Protein AF-A0A2D4P5Q7-F1 (afdb_monomer)

Sequence (200 aa):
RIGRKGATGATTTIYAVEADGDPNAGYDKSKESGDMQYLIKWKGWSHIHNTWETEETLKQQNVRGMKKLDNYKKKDQETKRWLRNASPEDVEYYNCQQELTDDLHKQYQIVERIIAHSNQKSAAGYPDYYCKWQGLPYSECSWEDGALIAKKFQSRIDEYFNRNQSKTTPFKDCKVLKQRPRFVALKKQPNYIGGHENLE

Radius of gyration: 24.5 Å; Cα contacts (8 Å, |Δi|>4): 201; chains: 1; bounding box: 70×45×58 Å

Foldseek 3Di:
DFFAPPQKDQCCQPLNCVPPNRPRPPDDVVPDGTADWDFDDDDPDFLSRTIIDHPVRCVVVVDPDCVVVVVVVVVVVVVVVCLVPDDPVVVVVVVVVVVVVVVLSVQSNDFPAFDDWDPDADPVGFTWTFTDTGNDDSVSTDTGHRVSCCVPPVVRVVVVVVVVPDPPPDDPPDVCVVPPDDDDDDPDDDPVPDPPNPPD

Structure (mmCIF, N/CA/C/O backbone):
data_AF-A0A2D4P5Q7-F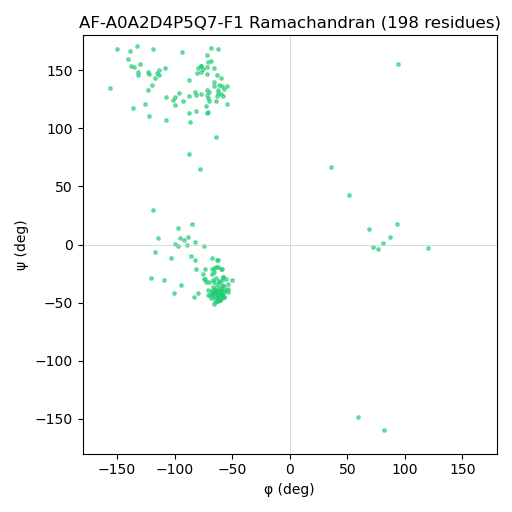1
#
_entry.id   AF-A0A2D4P5Q7-F1
#
loop_
_atom_site.group_PDB
_atom_site.id
_atom_site.type_symbol
_atom_site.label_atom_id
_atom_site.label_alt_id
_atom_site.label_comp_id
_atom_site.label_asym_id
_atom_site.label_entity_id
_atom_site.label_seq_id
_atom_site.pdbx_PDB_ins_code
_atom_site.Cartn_x
_atom_site.Cartn_y
_atom_site.Cartn_z
_atom_site.occupancy
_atom_site.B_iso_or_equiv
_atom_site.auth_seq_id
_atom_site.auth_comp_id
_atom_site.auth_asym_id
_atom_site.auth_atom_id
_atom_site.pdbx_PDB_model_num
ATOM 1 N N . ARG A 1 1 ? -11.446 3.065 12.106 1.00 94.19 1 ARG A N 1
ATOM 2 C CA . ARG A 1 1 ? -12.544 3.982 11.706 1.00 94.19 1 ARG A CA 1
ATOM 3 C C . ARG A 1 1 ? -13.876 3.454 12.227 1.00 94.19 1 ARG A C 1
ATOM 5 O O . ARG A 1 1 ? -13.935 2.290 12.593 1.00 94.19 1 ARG A O 1
ATOM 12 N N . ILE A 1 2 ? -14.928 4.272 12.239 1.00 96.50 2 ILE A N 1
ATOM 13 C CA . ILE A 1 2 ? -16.308 3.763 12.282 1.00 96.50 2 ILE A CA 1
ATOM 14 C C . ILE A 1 2 ? -16.819 3.826 10.843 1.00 96.50 2 ILE A C 1
ATOM 16 O O . ILE A 1 2 ? -16.781 4.909 10.264 1.00 96.50 2 ILE A O 1
ATOM 20 N N . GLY A 1 3 ? -17.206 2.690 10.267 1.00 96.00 3 GLY A N 1
ATOM 21 C CA . GLY A 1 3 ? -17.633 2.586 8.867 1.00 96.00 3 GLY A CA 1
ATOM 22 C C . GLY A 1 3 ? -18.931 1.800 8.708 1.00 96.00 3 GLY A C 1
ATOM 23 O O . GLY A 1 3 ? -19.408 1.189 9.668 1.00 96.00 3 GLY A O 1
ATOM 24 N N . ARG A 1 4 ? -19.497 1.811 7.498 1.00 97.19 4 ARG A N 1
ATOM 25 C CA . ARG A 1 4 ? -20.728 1.089 7.154 1.00 97.19 4 ARG A CA 1
ATOM 26 C C . ARG A 1 4 ? -20.598 -0.393 7.506 1.00 97.19 4 ARG A C 1
ATOM 28 O O . ARG A 1 4 ? -19.572 -1.020 7.231 1.00 97.19 4 ARG A O 1
ATOM 35 N N . LYS A 1 5 ? -21.649 -0.963 8.098 1.00 95.44 5 LYS A N 1
ATOM 36 C CA . LYS A 1 5 ? -21.697 -2.396 8.420 1.00 95.44 5 LYS A CA 1
ATOM 37 C C . LYS A 1 5 ? -21.481 -3.234 7.162 1.00 95.44 5 LYS A C 1
ATOM 39 O O . LYS A 1 5 ? -22.064 -2.950 6.121 1.00 95.44 5 LYS A O 1
ATOM 44 N N . GLY A 1 6 ? -20.619 -4.243 7.258 1.00 94.00 6 GLY A N 1
ATOM 45 C CA . GLY A 1 6 ? -20.259 -5.104 6.127 1.00 94.00 6 GLY A CA 1
ATOM 46 C C . GLY A 1 6 ? -19.275 -4.501 5.115 1.00 94.00 6 GLY A C 1
ATOM 47 O O . GLY A 1 6 ? -18.837 -5.221 4.224 1.00 94.00 6 GLY A O 1
ATOM 48 N N . ALA A 1 7 ? -18.862 -3.232 5.250 1.00 97.19 7 ALA A N 1
ATOM 49 C CA . ALA A 1 7 ? -17.791 -2.651 4.430 1.00 97.19 7 ALA A CA 1
ATOM 50 C C . ALA A 1 7 ? -16.404 -3.112 4.925 1.00 97.19 7 ALA A C 1
ATOM 52 O O . ALA A 1 7 ? -15.611 -2.315 5.437 1.00 97.19 7 ALA A O 1
ATOM 53 N N . THR A 1 8 ? -16.151 -4.418 4.811 1.00 98.00 8 THR A N 1
ATOM 54 C CA . THR A 1 8 ? -14.949 -5.127 5.275 1.00 98.00 8 THR A CA 1
ATOM 55 C C . THR A 1 8 ? -14.475 -6.171 4.263 1.00 98.00 8 THR A C 1
ATOM 57 O O . THR A 1 8 ? -15.228 -6.561 3.373 1.00 98.00 8 THR A O 1
ATOM 60 N N . GLY A 1 9 ? -13.254 -6.683 4.422 1.00 97.75 9 GLY A N 1
ATOM 61 C CA . GLY A 1 9 ? -12.732 -7.775 3.600 1.00 97.75 9 GLY A CA 1
ATOM 62 C C . GLY A 1 9 ? -12.188 -7.323 2.246 1.00 97.75 9 GLY A C 1
ATOM 63 O O . GLY A 1 9 ? -11.831 -6.161 2.046 1.00 97.75 9 GLY A O 1
ATOM 64 N N . ALA A 1 10 ? -12.102 -8.261 1.302 1.00 97.50 10 ALA A N 1
ATOM 65 C CA . ALA A 1 10 ? -11.385 -8.087 0.034 1.00 97.50 10 ALA A CA 1
ATOM 66 C C . ALA A 1 10 ? -11.887 -6.914 -0.834 1.00 97.50 10 ALA A C 1
ATOM 68 O O . ALA A 1 10 ? -11.087 -6.268 -1.513 1.00 97.50 10 ALA A O 1
ATOM 69 N N . THR A 1 11 ? -13.179 -6.580 -0.759 1.00 97.88 11 THR A N 1
ATOM 70 C CA . THR A 1 11 ? -13.785 -5.450 -1.490 1.00 97.88 11 THR A CA 1
ATOM 71 C C . THR A 1 11 ? -13.293 -4.085 -1.005 1.00 97.88 11 THR A C 1
ATOM 73 O O . THR A 1 11 ? -13.536 -3.073 -1.649 1.00 97.88 11 THR A O 1
ATOM 76 N N . THR A 1 12 ? -12.587 -4.043 0.127 1.00 98.38 12 THR A N 1
ATOM 77 C CA . THR A 1 12 ? -12.046 -2.811 0.718 1.00 98.38 12 THR A CA 1
ATOM 78 C C . THR A 1 12 ? -10.568 -2.577 0.417 1.00 98.38 12 THR A C 1
ATOM 80 O O . THR A 1 12 ? -10.001 -1.590 0.889 1.00 98.38 12 THR A O 1
ATOM 83 N N . THR A 1 13 ? -9.932 -3.472 -0.342 1.00 98.31 13 THR A N 1
ATOM 84 C CA . THR A 1 13 ? -8.569 -3.244 -0.840 1.00 98.31 13 THR A CA 1
ATOM 85 C C . THR A 1 13 ? -8.557 -2.078 -1.823 1.00 98.31 13 THR A C 1
ATOM 87 O O . THR A 1 13 ? -9.551 -1.829 -2.503 1.00 98.31 13 THR A O 1
ATOM 90 N N . ILE A 1 14 ? -7.433 -1.364 -1.934 1.00 97.31 14 ILE A N 1
ATOM 91 C CA . ILE A 1 14 ? -7.356 -0.161 -2.778 1.00 97.31 14 ILE A CA 1
ATOM 92 C C . ILE A 1 14 ? -7.727 -0.444 -4.240 1.00 97.31 14 ILE A C 1
ATOM 94 O O . ILE A 1 14 ? -8.461 0.329 -4.843 1.00 97.31 14 ILE A O 1
ATOM 98 N N . TYR A 1 15 ? -7.297 -1.581 -4.791 1.00 96.94 15 TYR A N 1
ATOM 99 C CA . TYR A 1 15 ? -7.596 -1.948 -6.176 1.00 96.94 15 TYR A CA 1
ATOM 100 C C . TYR A 1 15 ? -9.047 -2.401 -6.382 1.00 96.94 15 TYR A C 1
ATOM 102 O O . TYR A 1 15 ? -9.580 -2.203 -7.470 1.00 96.94 15 TYR A O 1
ATOM 110 N N . ALA A 1 16 ? -9.693 -2.991 -5.370 1.00 97.88 16 ALA A N 1
ATOM 111 C CA . ALA A 1 16 ? -11.121 -3.303 -5.435 1.00 97.88 16 ALA A CA 1
ATOM 112 C C . ALA A 1 16 ? -11.955 -2.019 -5.356 1.00 97.88 16 ALA A C 1
ATOM 114 O O . ALA A 1 16 ? -12.858 -1.818 -6.157 1.00 97.88 16 ALA A O 1
ATOM 115 N N . VAL A 1 17 ? -11.584 -1.101 -4.459 1.00 97.56 17 VAL A N 1
ATOM 116 C CA . VAL A 1 17 ? -12.223 0.214 -4.332 1.00 97.56 17 VAL A CA 1
ATOM 117 C C . VAL A 1 17 ? -12.100 1.029 -5.622 1.00 97.56 17 VAL A C 1
ATOM 119 O O . VAL A 1 17 ? -13.059 1.675 -6.033 1.00 97.56 17 VAL A O 1
ATOM 122 N N . GLU A 1 18 ? -10.943 0.998 -6.281 1.00 95.56 18 GLU A N 1
ATOM 123 C CA . GLU A 1 18 ? -10.728 1.699 -7.552 1.00 95.56 18 GLU A CA 1
ATOM 124 C C . GLU A 1 18 ? -11.488 1.072 -8.727 1.00 95.56 18 GLU A C 1
ATOM 126 O O . GLU A 1 18 ? -11.894 1.795 -9.635 1.00 95.56 18 GLU A O 1
ATOM 131 N N . ALA A 1 19 ? -11.676 -0.251 -8.725 1.00 95.88 19 ALA A N 1
ATOM 132 C CA . ALA A 1 19 ? -12.366 -0.959 -9.802 1.00 95.88 19 ALA A CA 1
ATOM 133 C C . ALA A 1 19 ? -13.895 -0.936 -9.649 1.00 95.88 19 ALA A C 1
ATOM 135 O O . ALA A 1 19 ? -14.603 -0.677 -10.621 1.00 95.88 19 ALA A O 1
ATOM 136 N N . ASP A 1 20 ? -14.386 -1.191 -8.436 1.00 97.12 20 ASP A N 1
ATOM 137 C CA . ASP A 1 20 ? -15.793 -1.501 -8.158 1.00 97.12 20 ASP A CA 1
ATOM 138 C C . ASP A 1 20 ? -16.472 -0.452 -7.251 1.00 97.12 20 ASP A C 1
ATOM 140 O O . ASP A 1 20 ? -17.689 -0.484 -7.057 1.00 97.12 20 ASP A O 1
ATOM 144 N N . GLY A 1 21 ? -15.704 0.509 -6.723 1.00 97.44 21 GLY A N 1
ATOM 145 C CA . GLY A 1 21 ? -16.166 1.557 -5.811 1.00 97.44 21 GLY A CA 1
ATOM 146 C C . GLY A 1 21 ? -15.981 1.210 -4.329 1.00 97.44 21 GLY A C 1
ATOM 147 O O . GLY A 1 21 ? -15.935 0.047 -3.935 1.00 97.44 21 GLY A O 1
ATOM 148 N N . ASP A 1 22 ? -15.878 2.236 -3.473 1.00 97.62 22 ASP A N 1
ATOM 149 C CA . ASP A 1 22 ? -15.732 2.029 -2.025 1.00 97.62 22 ASP A CA 1
ATOM 150 C C . ASP A 1 22 ? -17.061 1.540 -1.415 1.00 97.62 22 ASP A C 1
ATOM 152 O O . ASP A 1 22 ? -18.044 2.290 -1.432 1.00 97.62 22 ASP A O 1
ATOM 156 N N . PRO A 1 23 ? -17.128 0.342 -0.798 1.00 97.12 23 PRO A N 1
ATOM 157 C CA . PRO A 1 23 ? -18.340 -0.113 -0.108 1.00 97.12 23 PRO A CA 1
ATOM 158 C C . PRO A 1 23 ? -18.736 0.788 1.078 1.00 97.12 23 PRO A C 1
ATOM 160 O O . PRO A 1 23 ? -19.888 0.778 1.522 1.00 97.12 23 PRO A O 1
ATOM 163 N N . ASN A 1 24 ? -17.801 1.593 1.588 1.00 97.00 24 ASN A N 1
ATOM 164 C CA . ASN A 1 24 ? -18.022 2.606 2.615 1.00 97.00 24 ASN A CA 1
ATOM 165 C C . ASN A 1 24 ? -18.358 4.001 2.033 1.00 97.00 24 ASN A C 1
ATOM 167 O O . ASN A 1 24 ? -18.499 4.962 2.794 1.00 97.00 24 ASN A O 1
ATOM 171 N N . ALA A 1 25 ? -18.502 4.145 0.710 1.00 96.19 25 ALA A N 1
ATOM 172 C CA . ALA A 1 25 ? -18.837 5.418 0.076 1.00 96.19 25 ALA A CA 1
ATOM 173 C C . ALA A 1 25 ? -20.172 5.981 0.590 1.00 96.19 25 ALA A C 1
ATOM 175 O O . ALA A 1 25 ? -21.176 5.270 0.727 1.00 96.19 25 ALA A O 1
ATOM 176 N N . GLY A 1 26 ? -20.176 7.287 0.867 1.00 94.38 26 GLY A N 1
ATOM 177 C CA . GLY A 1 26 ? -21.354 8.008 1.349 1.00 94.38 26 GLY A CA 1
ATOM 178 C C . GLY A 1 26 ? -21.792 7.642 2.769 1.00 94.38 26 GLY A C 1
ATOM 179 O O . GLY A 1 26 ? -22.909 7.987 3.146 1.00 94.38 26 GLY A O 1
ATOM 180 N N . TYR A 1 27 ? -20.957 6.939 3.546 1.00 95.62 27 TYR A N 1
ATOM 181 C CA . TYR A 1 27 ? -21.279 6.619 4.934 1.00 95.62 27 TYR A CA 1
ATOM 182 C C . TYR A 1 27 ? -21.386 7.885 5.789 1.00 95.62 27 TYR A C 1
ATOM 184 O O . TYR A 1 27 ? -20.434 8.660 5.905 1.00 95.62 27 TYR A O 1
ATOM 192 N N . ASP A 1 28 ? -22.542 8.053 6.429 1.00 93.69 28 ASP A N 1
ATOM 193 C CA . ASP A 1 28 ? -22.833 9.155 7.340 1.00 93.69 28 ASP A CA 1
ATOM 194 C C . ASP A 1 28 ? -23.221 8.595 8.710 1.00 93.69 28 ASP A C 1
ATOM 196 O O . ASP A 1 28 ? -24.302 8.034 8.903 1.00 93.69 28 ASP A O 1
ATOM 200 N N . LYS A 1 29 ? -22.336 8.802 9.690 1.00 91.94 29 LYS A N 1
ATOM 201 C CA . LYS A 1 29 ? -22.510 8.333 11.071 1.00 91.94 29 LYS A CA 1
ATOM 202 C C . LYS A 1 29 ? -23.777 8.888 11.742 1.00 91.94 29 LYS A C 1
ATOM 204 O O . LYS A 1 29 ? -24.224 8.319 12.735 1.00 91.94 29 LYS A O 1
ATOM 209 N N . SER A 1 30 ? -24.333 9.999 11.254 1.00 93.06 30 SER A N 1
ATOM 210 C CA . SER A 1 30 ? -25.577 10.571 11.784 1.00 93.06 30 SER A CA 1
ATOM 211 C C . SER A 1 30 ? -26.839 9.885 11.250 1.00 93.06 30 SER A C 1
ATOM 213 O O . SER A 1 30 ? -27.884 9.965 11.892 1.00 93.06 30 SER A O 1
ATOM 215 N N . LYS A 1 31 ? -26.748 9.198 10.103 1.00 92.62 31 LYS A N 1
ATOM 216 C CA . LYS A 1 31 ? -27.893 8.609 9.387 1.00 92.62 31 LYS A CA 1
ATOM 217 C C . LYS A 1 31 ? -27.935 7.091 9.457 1.00 92.62 31 LYS A C 1
ATOM 219 O O . LYS A 1 31 ? -29.018 6.517 9.439 1.00 92.62 31 LYS A O 1
ATOM 224 N N . GLU A 1 32 ? -26.781 6.438 9.536 1.00 93.56 32 GLU A N 1
ATOM 225 C CA . GLU A 1 32 ? -26.688 4.982 9.603 1.00 93.56 32 GLU A CA 1
ATOM 226 C C . GLU A 1 32 ? -25.752 4.514 10.724 1.00 93.56 32 GLU A C 1
ATOM 228 O O . GLU A 1 32 ? -24.748 5.148 11.050 1.00 93.56 32 GLU A O 1
ATOM 233 N N . SER A 1 33 ? -26.094 3.376 11.340 1.00 93.25 33 SER A N 1
ATOM 234 C CA . SER A 1 33 ? -25.228 2.743 12.336 1.00 93.25 33 SER A CA 1
ATOM 235 C C . SER A 1 33 ? -24.010 2.131 11.648 1.00 93.25 33 SER A C 1
ATOM 237 O O . SER A 1 33 ? -24.177 1.382 10.686 1.00 93.25 33 SER A O 1
ATOM 239 N N . GLY A 1 34 ? -22.815 2.369 12.178 1.00 94.69 34 GLY A N 1
ATOM 240 C CA . GLY A 1 34 ? -21.585 1.744 11.697 1.00 94.69 34 GLY A CA 1
ATOM 241 C C . GLY A 1 34 ? -20.887 0.899 12.751 1.00 94.69 34 GLY A C 1
ATOM 242 O O . GLY A 1 34 ? -21.191 0.986 13.942 1.00 94.69 34 GLY A O 1
ATOM 243 N N . ASP A 1 35 ? -19.906 0.129 12.294 1.00 95.75 35 ASP A N 1
ATOM 244 C CA . ASP A 1 35 ? -19.073 -0.727 13.133 1.00 95.75 35 ASP A CA 1
ATOM 245 C C . ASP A 1 35 ? -17.655 -0.170 13.254 1.00 95.75 35 ASP A C 1
ATOM 247 O O . ASP A 1 35 ? -17.137 0.513 12.363 1.00 95.75 35 ASP A O 1
ATOM 251 N N . MET A 1 36 ? -17.002 -0.483 14.374 1.00 97.06 36 MET A N 1
ATOM 252 C CA . MET A 1 36 ? -15.584 -0.190 14.553 1.00 97.06 36 MET A CA 1
ATOM 253 C C . MET A 1 36 ? -14.752 -1.117 13.662 1.00 97.06 36 MET A C 1
ATOM 255 O O . MET A 1 36 ? -14.702 -2.327 13.881 1.00 97.06 36 MET A O 1
ATOM 259 N N . GLN A 1 37 ? -14.074 -0.524 12.687 1.00 98.12 37 GLN A N 1
ATOM 260 C CA . GLN A 1 37 ? -13.241 -1.207 11.705 1.00 98.12 37 GLN A CA 1
ATOM 261 C C . GLN A 1 37 ? -11.770 -0.808 11.858 1.00 98.12 37 GLN A C 1
ATOM 263 O O . GLN A 1 37 ? -11.440 0.342 12.175 1.00 98.12 37 GLN A O 1
ATOM 268 N N . TYR A 1 38 ? -10.883 -1.745 11.555 1.00 98.31 38 TYR A N 1
ATOM 269 C CA . TYR A 1 38 ? -9.433 -1.641 11.640 1.00 98.31 38 TYR A CA 1
ATOM 270 C C . TYR A 1 38 ? -8.835 -1.949 10.272 1.00 98.31 38 TYR A C 1
ATOM 272 O O . TYR A 1 38 ? -9.219 -2.934 9.651 1.00 98.31 38 TYR A O 1
ATOM 280 N N . LEU A 1 39 ? -7.907 -1.119 9.801 1.00 98.25 39 LEU A N 1
ATOM 281 C CA . LEU A 1 39 ? -7.179 -1.399 8.568 1.00 98.25 39 LEU A CA 1
ATOM 282 C C . LEU A 1 39 ? -6.040 -2.367 8.891 1.00 98.25 39 LEU A C 1
ATOM 284 O O . LEU A 1 39 ? -5.137 -2.032 9.660 1.00 98.25 39 LEU A O 1
ATOM 288 N N . ILE A 1 40 ? -6.098 -3.575 8.341 1.00 98.44 40 ILE A N 1
ATOM 289 C CA . ILE A 1 40 ? -5.178 -4.659 8.676 1.00 98.44 40 ILE A CA 1
ATOM 290 C C . ILE A 1 40 ? -4.111 -4.799 7.598 1.00 98.44 40 ILE A C 1
ATOM 292 O O . ILE A 1 40 ? -4.410 -5.036 6.431 1.00 98.44 40 ILE A O 1
ATOM 296 N N . LYS A 1 41 ? -2.845 -4.717 8.022 1.00 98.25 41 LYS A N 1
ATOM 297 C CA . LYS A 1 41 ? -1.695 -5.156 7.229 1.00 98.25 41 LYS A CA 1
ATOM 298 C C . LYS A 1 41 ? -1.431 -6.639 7.466 1.00 98.25 41 LYS A C 1
ATOM 300 O O . LYS A 1 41 ? -1.012 -7.042 8.555 1.00 98.25 41 LYS A O 1
ATOM 305 N N . TRP A 1 42 ? -1.638 -7.446 6.432 1.00 98.12 42 TRP A N 1
ATOM 306 C CA . TRP A 1 42 ? -1.524 -8.899 6.511 1.00 98.12 42 TRP A CA 1
ATOM 307 C C . TRP A 1 42 ? -0.076 -9.392 6.437 1.00 98.12 42 TRP A C 1
ATOM 309 O O . TRP A 1 42 ? 0.794 -8.805 5.785 1.00 98.12 42 TRP A O 1
ATOM 319 N N . LYS A 1 43 ? 0.203 -10.498 7.135 1.00 97.44 43 LYS A N 1
ATOM 320 C CA . LYS A 1 43 ? 1.512 -11.160 7.090 1.00 97.44 43 LYS A CA 1
ATOM 321 C C . LYS A 1 43 ? 1.682 -11.847 5.735 1.00 97.44 43 LYS A C 1
ATOM 323 O O . LYS A 1 43 ? 0.837 -12.652 5.369 1.00 97.44 43 LYS A O 1
ATOM 328 N N . GLY A 1 44 ? 2.800 -11.589 5.058 1.00 96.75 44 GLY A N 1
ATOM 329 C CA . GLY A 1 44 ? 3.119 -12.212 3.767 1.00 96.75 44 GLY A CA 1
ATOM 330 C C . GLY A 1 44 ? 2.441 -11.566 2.557 1.00 96.75 44 GLY A C 1
ATOM 331 O O . GLY A 1 44 ? 2.665 -12.022 1.447 1.00 96.75 44 GLY A O 1
ATOM 332 N N . TRP A 1 45 ? 1.665 -10.502 2.764 1.00 98.25 45 TRP A N 1
ATOM 333 C CA . TRP A 1 45 ? 1.029 -9.721 1.703 1.00 98.25 45 TRP A CA 1
ATOM 334 C C . TRP A 1 45 ? 1.569 -8.298 1.731 1.00 98.25 45 TRP A C 1
ATOM 336 O O . TRP A 1 45 ? 1.803 -7.776 2.821 1.00 98.25 45 TRP A O 1
ATOM 346 N N . SER A 1 46 ? 1.765 -7.658 0.583 1.00 98.38 46 SER A N 1
ATOM 347 C CA . SER A 1 46 ? 2.161 -6.246 0.509 1.00 98.38 46 SER A CA 1
ATOM 348 C C . SER A 1 46 ? 1.042 -5.307 0.994 1.00 98.38 46 SER A C 1
ATOM 350 O O . SER A 1 46 ? -0.089 -5.729 1.246 1.00 98.38 46 SER A O 1
ATOM 352 N N . HIS A 1 47 ? 1.354 -4.020 1.188 1.00 98.56 47 HIS A N 1
ATOM 353 C CA . HIS A 1 47 ? 0.394 -3.044 1.732 1.00 98.56 47 HIS A CA 1
ATOM 354 C C . HIS A 1 47 ? -0.819 -2.798 0.821 1.00 98.56 47 HIS A C 1
ATOM 356 O O . HIS A 1 47 ? -1.847 -2.321 1.301 1.00 98.56 47 HIS A O 1
ATOM 362 N N . ILE A 1 48 ? -0.727 -3.137 -0.468 1.00 98.12 48 ILE A N 1
ATOM 363 C CA . ILE A 1 48 ? -1.821 -2.965 -1.428 1.00 98.12 48 ILE A CA 1
ATOM 364 C C . ILE A 1 48 ? -3.017 -3.893 -1.128 1.00 98.12 48 ILE A C 1
ATOM 366 O O . ILE A 1 48 ? -4.145 -3.592 -1.511 1.00 98.12 48 ILE A O 1
ATOM 370 N N . HIS A 1 49 ? -2.799 -4.983 -0.381 1.00 98.56 49 HIS A N 1
ATOM 371 C CA . HIS A 1 49 ? -3.843 -5.933 0.028 1.00 98.56 49 HIS A CA 1
ATOM 372 C C . HIS A 1 49 ? -4.388 -5.674 1.433 1.00 98.56 49 HIS A C 1
ATOM 374 O O . HIS A 1 49 ? -5.030 -6.550 2.014 1.00 98.56 49 HIS A O 1
ATOM 380 N N . ASN A 1 50 ? -4.112 -4.511 2.021 1.00 98.62 50 ASN A N 1
ATOM 381 C CA . ASN A 1 50 ? -4.702 -4.172 3.307 1.00 98.62 50 ASN 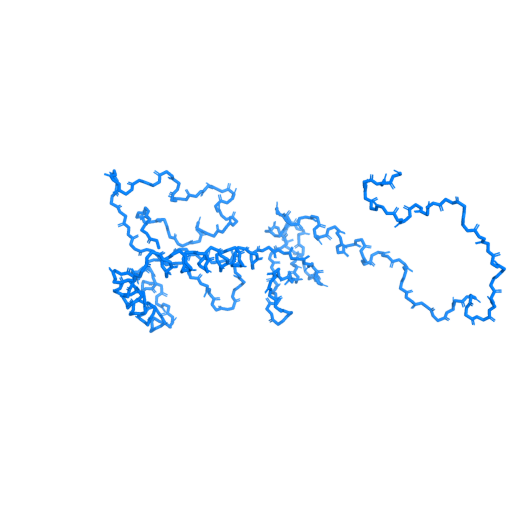A CA 1
ATOM 382 C C . ASN A 1 50 ? -6.228 -4.123 3.184 1.00 98.62 50 ASN A C 1
ATOM 384 O O . ASN A 1 50 ? -6.760 -3.552 2.233 1.00 98.62 50 ASN A O 1
ATOM 388 N N . THR A 1 51 ? -6.920 -4.690 4.168 1.00 98.62 51 THR A N 1
ATOM 389 C CA . THR A 1 51 ? -8.386 -4.708 4.218 1.00 98.62 51 THR A CA 1
ATOM 390 C C . THR A 1 51 ? -8.883 -4.070 5.501 1.00 98.62 51 THR A C 1
ATOM 392 O O . THR A 1 51 ? -8.226 -4.119 6.546 1.00 98.62 51 THR A O 1
ATOM 395 N N . TRP A 1 52 ? -10.053 -3.445 5.428 1.00 98.56 52 TRP A N 1
ATOM 396 C CA . TRP A 1 52 ? -10.797 -3.054 6.613 1.00 98.56 52 TRP A CA 1
ATOM 397 C C . TRP A 1 52 ? -11.477 -4.285 7.204 1.00 98.56 52 TRP A C 1
ATOM 399 O O . TRP A 1 52 ? -12.174 -5.006 6.503 1.00 98.56 52 TRP A O 1
ATOM 409 N N . GLU A 1 53 ? -11.296 -4.511 8.500 1.00 98.44 53 GLU A N 1
ATOM 410 C CA . GLU A 1 53 ? -11.875 -5.644 9.223 1.00 98.44 53 GLU A CA 1
ATOM 411 C C . GLU A 1 53 ? -12.467 -5.184 10.555 1.00 98.44 53 GLU A C 1
ATOM 413 O O . GLU A 1 53 ? -12.012 -4.221 11.173 1.00 98.44 53 GLU A O 1
ATOM 418 N N . THR A 1 54 ? -13.465 -5.903 11.041 1.00 98.19 54 THR A N 1
ATOM 419 C CA . THR A 1 54 ? -13.942 -5.812 12.426 1.00 98.19 54 THR A CA 1
ATOM 420 C C . THR A 1 54 ? -13.260 -6.869 13.296 1.00 98.19 54 THR A C 1
ATOM 422 O O . THR A 1 54 ? -12.679 -7.837 12.813 1.00 98.19 54 THR A O 1
ATOM 425 N N . GLU A 1 55 ? -13.357 -6.738 14.619 1.00 97.69 55 GLU A N 1
ATOM 426 C CA . GLU A 1 55 ? -12.927 -7.827 15.509 1.00 97.69 55 GLU A CA 1
ATOM 427 C C . GLU A 1 55 ? -13.694 -9.131 15.236 1.00 97.69 55 GLU A C 1
ATOM 429 O O . GLU A 1 55 ? -13.129 -10.217 15.352 1.00 97.69 55 GLU A O 1
ATOM 434 N N . GLU A 1 56 ? -14.973 -9.024 14.873 1.00 97.38 56 GLU A N 1
ATOM 435 C CA . GLU A 1 56 ? -15.823 -10.168 14.568 1.00 97.38 56 GLU A CA 1
ATOM 436 C C . GLU A 1 56 ? -15.355 -10.903 13.308 1.00 97.38 56 GLU A C 1
ATOM 438 O O . GLU A 1 56 ? -15.113 -12.105 13.368 1.00 97.38 56 GLU A O 1
ATOM 443 N N . THR A 1 57 ? -15.150 -10.189 12.199 1.00 97.62 57 THR A N 1
ATOM 444 C CA . THR A 1 57 ? -14.654 -10.775 10.938 1.00 97.62 57 THR A CA 1
ATOM 445 C C . THR A 1 57 ? -13.281 -11.433 11.110 1.00 97.62 57 THR A C 1
ATOM 447 O O . THR A 1 57 ? -13.070 -12.543 10.623 1.00 97.62 57 THR A O 1
ATOM 450 N N . LEU A 1 58 ? -12.381 -10.835 11.901 1.00 97.62 58 LEU A N 1
ATOM 451 C CA . LEU A 1 58 ? -11.091 -11.447 12.247 1.00 97.62 58 LEU A CA 1
ATOM 452 C C . LEU A 1 58 ? -11.255 -12.758 13.035 1.00 97.62 58 LEU A C 1
ATOM 454 O O . LEU A 1 58 ? -10.567 -13.743 12.755 1.00 97.62 58 LEU A O 1
ATOM 458 N N . LYS A 1 59 ? -12.179 -12.802 14.004 1.00 97.12 59 LYS A N 1
ATOM 459 C CA . LYS A 1 59 ? -12.480 -14.026 14.768 1.00 97.12 59 LYS A CA 1
ATOM 460 C C . LYS A 1 59 ? -13.128 -15.099 13.896 1.00 97.12 59 LYS A C 1
ATOM 462 O O . LYS A 1 59 ? -12.736 -16.257 13.996 1.00 97.12 59 LYS A O 1
ATOM 467 N N . GLN A 1 60 ? -14.074 -14.725 13.035 1.00 96.75 60 GLN A N 1
ATOM 468 C CA . GLN A 1 60 ? -14.759 -15.639 12.114 1.00 96.75 60 GLN A CA 1
ATOM 469 C C . GLN A 1 60 ? -13.777 -16.311 11.145 1.00 96.75 60 GLN A C 1
ATOM 471 O O . GLN A 1 60 ? -13.859 -17.514 10.919 1.00 96.75 60 GLN A O 1
ATOM 476 N N . GLN A 1 61 ? -12.795 -15.561 10.638 1.00 95.44 61 GLN A N 1
ATOM 477 C CA . GLN A 1 61 ? -11.719 -16.084 9.787 1.00 95.44 61 GLN A CA 1
ATOM 478 C C . GLN A 1 61 ? -10.656 -16.889 10.565 1.00 95.44 61 GLN A C 1
ATOM 480 O O . GLN A 1 61 ? -9.705 -17.397 9.971 1.00 95.44 61 GLN A O 1
ATOM 485 N N . ASN A 1 62 ? -10.792 -17.006 11.893 1.00 96.06 62 ASN A N 1
ATOM 486 C CA . ASN A 1 62 ? -9.862 -17.694 12.790 1.00 96.06 62 ASN A CA 1
ATOM 487 C C . ASN A 1 62 ? -8.398 -17.244 12.606 1.00 96.06 62 ASN A C 1
ATOM 489 O O . ASN A 1 62 ? -7.462 -18.053 12.564 1.00 96.06 62 ASN A O 1
ATOM 493 N N . VAL A 1 63 ? -8.189 -15.933 12.452 1.00 96.50 63 VAL A N 1
ATOM 494 C CA . VAL A 1 63 ? -6.858 -15.388 12.169 1.00 96.50 63 VAL A CA 1
ATOM 495 C C . VAL A 1 63 ? -5.949 -15.466 13.393 1.00 96.50 63 VAL A C 1
ATOM 497 O O . VAL A 1 63 ? -6.352 -15.294 14.546 1.00 96.50 63 VAL A O 1
ATOM 500 N N . ARG A 1 64 ? -4.656 -15.673 13.145 1.00 96.50 64 ARG A N 1
ATOM 501 C CA . ARG A 1 64 ? -3.639 -15.627 14.202 1.00 96.50 64 ARG A CA 1
ATOM 502 C C . ARG A 1 64 ? -3.277 -14.180 14.536 1.00 96.50 64 ARG A C 1
ATOM 504 O O . ARG A 1 64 ? -3.271 -13.310 13.673 1.00 96.50 64 ARG A O 1
ATOM 511 N N . GLY A 1 65 ? -2.859 -13.942 15.780 1.00 95.62 65 GLY A N 1
ATOM 512 C CA . GLY A 1 65 ? -2.289 -12.654 16.190 1.00 95.62 65 GLY A CA 1
ATOM 513 C C . GLY A 1 65 ? -3.277 -11.643 16.776 1.00 95.62 65 GLY A C 1
ATOM 514 O O . GLY A 1 65 ? -2.910 -10.477 16.901 1.00 95.62 65 GLY A O 1
ATOM 515 N N . MET A 1 66 ? -4.468 -12.076 17.210 1.00 97.62 66 MET A N 1
ATOM 516 C CA . MET A 1 66 ? -5.491 -11.221 17.844 1.00 97.62 66 MET A CA 1
ATOM 517 C C . MET A 1 66 ? -4.966 -10.348 18.997 1.00 97.62 66 MET A C 1
ATOM 519 O O . MET A 1 66 ? -5.388 -9.205 19.143 1.00 97.62 66 MET A O 1
ATOM 523 N N . LYS A 1 67 ? -3.943 -10.807 19.733 1.00 97.81 67 LYS A N 1
ATOM 524 C CA . LYS A 1 67 ? -3.277 -10.015 20.785 1.00 97.81 67 LYS A CA 1
ATOM 525 C C . LYS A 1 67 ? -2.740 -8.663 20.286 1.00 97.81 67 LYS A C 1
ATOM 527 O O . LYS A 1 67 ? -2.673 -7.710 21.058 1.00 97.81 67 LYS A O 1
ATOM 532 N N . LYS A 1 68 ? -2.362 -8.550 19.005 1.00 97.81 68 LYS A N 1
ATOM 533 C CA . LYS A 1 68 ? -1.952 -7.269 18.403 1.00 97.81 68 LYS A CA 1
ATOM 534 C C . LYS A 1 68 ? -3.104 -6.268 18.382 1.00 97.81 68 LYS A C 1
ATOM 536 O O . LYS A 1 68 ? -2.886 -5.106 18.711 1.00 97.81 68 LYS A O 1
ATOM 541 N N . LEU A 1 69 ? -4.312 -6.724 18.046 1.00 97.44 69 LEU A N 1
ATOM 542 C CA . LEU A 1 69 ? -5.509 -5.890 18.048 1.00 97.44 69 LEU A CA 1
ATOM 543 C C . LEU A 1 69 ? -5.877 -5.458 19.472 1.00 97.44 69 LEU A C 1
ATOM 545 O O . LEU A 1 69 ? -6.184 -4.290 19.694 1.00 97.44 69 LEU A O 1
ATOM 549 N N . ASP A 1 70 ? -5.784 -6.362 20.447 1.00 97.19 70 ASP A N 1
ATOM 550 C CA . ASP A 1 70 ? -6.055 -6.028 21.851 1.00 97.19 70 ASP A CA 1
ATOM 551 C C . ASP A 1 70 ? -5.083 -4.971 22.381 1.00 97.19 70 ASP A C 1
ATOM 553 O O . ASP A 1 70 ? -5.490 -3.996 23.014 1.00 97.19 70 ASP A O 1
ATOM 557 N N . ASN A 1 71 ? -3.792 -5.130 22.081 1.00 98.19 71 ASN A N 1
ATOM 558 C CA . ASN A 1 71 ? -2.771 -4.151 22.440 1.00 98.19 71 ASN A CA 1
ATOM 559 C C . ASN A 1 71 ? -3.006 -2.808 21.735 1.00 98.19 71 ASN A C 1
ATOM 561 O O . ASN A 1 71 ? -2.873 -1.761 22.367 1.00 98.19 71 ASN A O 1
ATOM 565 N N . TYR A 1 72 ? -3.398 -2.830 20.457 1.00 97.81 72 TYR A N 1
ATOM 566 C CA . TYR A 1 72 ? -3.748 -1.624 19.708 1.00 97.81 72 TYR A CA 1
ATOM 567 C C . TYR A 1 72 ? -4.924 -0.882 20.351 1.00 97.81 72 TYR A C 1
ATOM 569 O O . TYR A 1 72 ? -4.818 0.313 20.596 1.00 97.81 72 TYR A O 1
ATOM 577 N N . LYS A 1 73 ? -6.009 -1.582 20.708 1.00 97.31 73 LYS A N 1
ATOM 578 C CA . LYS A 1 73 ? -7.169 -0.980 21.387 1.00 97.31 73 LYS A CA 1
ATOM 579 C C . LYS A 1 73 ? -6.799 -0.351 22.726 1.00 97.31 73 LYS A C 1
ATOM 581 O O . LYS A 1 73 ? -7.283 0.731 23.038 1.00 97.31 73 LYS A O 1
ATOM 586 N N . LYS A 1 74 ? -5.949 -1.016 23.516 1.00 97.69 74 LYS A N 1
ATOM 587 C CA . LYS A 1 74 ? -5.458 -0.469 24.791 1.00 97.69 74 LYS A CA 1
ATOM 588 C C . LYS A 1 74 ? -4.670 0.821 24.568 1.00 97.69 74 LYS A C 1
ATOM 590 O O . LYS A 1 74 ? -4.969 1.818 25.218 1.00 97.69 74 LYS A O 1
ATOM 595 N N . LYS A 1 75 ? -3.739 0.817 23.608 1.00 97.38 75 LYS A N 1
ATOM 596 C CA . LYS A 1 75 ? -2.946 1.998 23.243 1.00 97.38 75 LYS A CA 1
ATOM 597 C C . LYS A 1 75 ? -3.828 3.138 22.722 1.00 97.38 75 LYS A C 1
ATOM 599 O O . LYS A 1 75 ? -3.681 4.265 23.166 1.00 97.38 75 LYS A O 1
ATOM 604 N N . ASP A 1 76 ? -4.791 2.844 21.852 1.00 95.81 76 ASP A N 1
ATOM 605 C CA . ASP A 1 76 ? -5.751 3.828 21.330 1.00 95.81 76 ASP A CA 1
ATOM 606 C C . ASP A 1 76 ? -6.597 4.465 22.448 1.00 95.81 76 ASP A C 1
ATOM 608 O O . ASP A 1 76 ? -6.801 5.678 22.465 1.00 95.81 76 ASP A O 1
ATOM 612 N N . GLN A 1 77 ? -7.052 3.676 23.427 1.00 96.38 77 GLN A N 1
ATOM 613 C CA . GLN A 1 77 ? -7.769 4.206 24.591 1.00 96.38 77 GLN A CA 1
ATOM 614 C C . GLN A 1 77 ? -6.887 5.103 25.463 1.00 96.38 77 GLN A C 1
ATOM 616 O O . GLN A 1 77 ? -7.360 6.134 25.942 1.00 96.38 77 GLN A O 1
ATOM 621 N N . GLU A 1 78 ? -5.629 4.725 25.677 1.00 96.88 78 GLU A N 1
ATOM 622 C CA . GLU A 1 78 ? -4.653 5.526 26.415 1.00 96.88 78 GLU A CA 1
ATOM 623 C C . GLU A 1 78 ? -4.375 6.856 25.705 1.00 96.88 78 GLU A C 1
ATOM 625 O O . GLU A 1 78 ? -4.522 7.914 26.316 1.00 96.88 78 GLU A O 1
ATOM 630 N N . THR A 1 79 ? -4.111 6.822 24.395 1.00 96.06 79 THR A N 1
ATOM 631 C CA . THR A 1 79 ? -3.931 8.019 23.563 1.00 96.06 79 THR A CA 1
ATOM 632 C C . THR A 1 79 ? -5.153 8.933 23.628 1.00 96.06 79 THR A C 1
ATOM 634 O O . THR A 1 79 ? -5.014 10.130 23.862 1.00 96.06 79 THR A O 1
ATOM 637 N N . LYS A 1 80 ? -6.372 8.386 23.520 1.00 95.50 80 LYS A N 1
ATOM 638 C CA . LYS A 1 80 ? -7.613 9.171 23.647 1.00 95.50 80 LYS A CA 1
ATOM 639 C C . LYS A 1 80 ? -7.797 9.794 25.027 1.00 95.50 80 LYS A C 1
ATOM 641 O O . LYS A 1 80 ? -8.378 10.869 25.120 1.00 95.50 80 LYS A O 1
ATOM 646 N N . ARG A 1 81 ? -7.364 9.127 26.102 1.00 96.50 81 ARG A N 1
ATOM 647 C CA . ARG A 1 81 ? -7.414 9.695 27.459 1.00 96.50 81 ARG A CA 1
ATOM 648 C C . ARG A 1 81 ? -6.417 10.834 27.615 1.00 96.50 81 ARG A C 1
ATOM 650 O O . ARG A 1 81 ? -6.791 11.858 28.172 1.00 96.50 81 ARG A O 1
ATOM 657 N N . TRP A 1 82 ? -5.199 10.664 27.106 1.00 96.69 82 TRP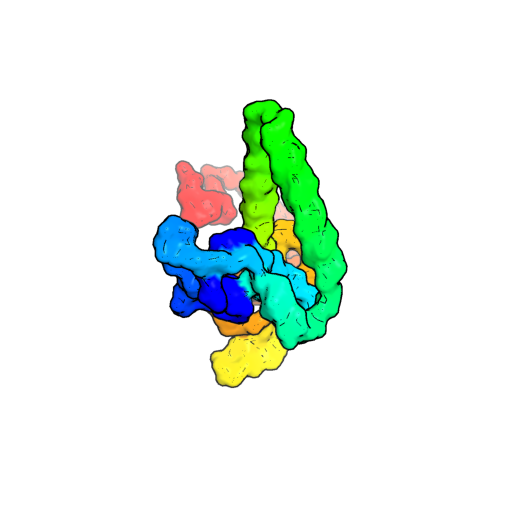 A N 1
ATOM 658 C CA . TRP A 1 82 ? -4.178 11.708 27.115 1.00 96.69 82 TRP A CA 1
ATOM 659 C C . TRP A 1 82 ? -4.635 12.947 26.329 1.00 96.69 82 TRP A C 1
ATOM 661 O O . TRP A 1 82 ? -4.642 14.041 26.887 1.00 96.69 82 TRP A O 1
ATOM 671 N N . LEU A 1 83 ? -5.157 12.764 25.108 1.00 95.81 83 LEU A N 1
ATOM 672 C CA . LEU A 1 83 ? -5.644 13.854 24.249 1.00 95.81 83 LEU A CA 1
ATOM 673 C C . LEU A 1 83 ? -6.749 14.712 24.888 1.00 95.81 83 LEU A C 1
ATOM 675 O O . LEU A 1 83 ? -6.874 15.882 24.554 1.00 95.81 83 LEU A O 1
ATOM 679 N N . ARG A 1 84 ? -7.553 14.165 25.810 1.00 95.56 84 ARG A N 1
ATOM 680 C CA . ARG A 1 84 ? -8.609 14.935 26.500 1.00 95.56 84 ARG A CA 1
ATOM 681 C C . ARG A 1 84 ? -8.068 16.020 27.428 1.00 95.56 84 ARG A C 1
ATOM 683 O O . ARG A 1 84 ? -8.792 16.969 27.703 1.00 95.56 84 ARG A O 1
ATOM 690 N N . ASN A 1 85 ? -6.846 15.848 27.925 1.00 95.50 85 ASN A N 1
ATOM 691 C CA . ASN A 1 85 ? -6.204 16.760 28.870 1.00 95.50 85 ASN A CA 1
ATOM 692 C C . ASN A 1 85 ? -4.977 17.457 28.257 1.00 95.50 85 ASN A C 1
ATOM 694 O O . ASN A 1 85 ? -4.241 18.124 28.981 1.00 95.50 85 ASN A O 1
ATOM 698 N N . ALA A 1 86 ? -4.723 17.252 26.963 1.00 97.06 86 ALA A N 1
ATOM 699 C CA . ALA A 1 86 ? -3.583 17.816 26.256 1.00 97.06 86 ALA A CA 1
ATOM 700 C C . ALA A 1 86 ? -3.817 19.298 25.927 1.00 97.06 86 ALA A C 1
ATOM 702 O O . ALA A 1 86 ? -4.961 19.744 25.799 1.00 97.06 86 ALA A O 1
ATOM 703 N N . SER A 1 87 ? -2.730 20.061 25.792 1.00 98.06 87 SER A N 1
ATOM 704 C CA . SER A 1 87 ? -2.808 21.449 25.330 1.00 98.06 87 SER A CA 1
ATOM 705 C C . SER A 1 87 ? -3.224 21.518 23.851 1.00 98.06 87 SER A C 1
ATOM 707 O O . SER A 1 87 ? -3.043 20.540 23.119 1.00 98.06 87 SER A O 1
ATOM 709 N N . PRO A 1 88 ? -3.767 22.651 23.373 1.00 97.75 88 PRO A N 1
ATOM 710 C CA . PRO A 1 88 ? -4.030 22.844 21.948 1.00 97.75 88 PRO A CA 1
ATOM 711 C C . PRO A 1 88 ? -2.794 22.605 21.069 1.00 97.75 88 PRO A C 1
ATOM 713 O O . PRO A 1 88 ? -2.908 21.993 20.010 1.00 97.75 88 PRO A O 1
ATOM 716 N N . GLU A 1 89 ? -1.613 23.023 21.527 1.00 98.06 89 GLU A N 1
ATOM 717 C CA . GLU A 1 89 ? -0.340 22.834 20.832 1.00 98.06 89 GLU A CA 1
ATOM 718 C C . GLU A 1 89 ? 0.046 21.350 20.733 1.00 98.06 89 GLU A C 1
ATOM 720 O O . GLU A 1 89 ? 0.469 20.889 19.672 1.00 98.06 89 GLU A O 1
ATOM 725 N N . ASP A 1 90 ? -0.150 20.577 21.807 1.00 97.94 90 ASP A N 1
ATOM 726 C CA . ASP A 1 90 ? 0.086 19.127 21.805 1.00 97.94 90 ASP A CA 1
ATOM 727 C C . ASP A 1 90 ? -0.881 18.391 20.865 1.00 97.94 90 ASP A C 1
ATOM 729 O O . ASP A 1 90 ? -0.491 17.437 20.185 1.00 97.94 90 ASP A O 1
ATOM 733 N N . VAL A 1 91 ? -2.148 18.819 20.823 1.00 97.75 91 VAL A N 1
ATOM 734 C CA . VAL A 1 91 ? -3.166 18.256 19.922 1.00 97.75 91 VAL A CA 1
ATOM 735 C C . VAL A 1 91 ? -2.807 18.538 18.465 1.00 97.75 91 VAL A C 1
ATOM 737 O O . VAL A 1 91 ? -2.881 17.630 17.637 1.00 97.75 91 VAL A O 1
ATOM 740 N N . GLU A 1 92 ? -2.384 19.762 18.155 1.00 97.88 92 GLU A N 1
ATOM 741 C CA . GLU A 1 92 ? -1.946 20.143 16.812 1.00 97.88 92 GLU A CA 1
ATOM 742 C C . GLU A 1 92 ? -0.725 19.330 16.377 1.00 97.88 92 GLU A C 1
ATOM 744 O O . GLU A 1 92 ? -0.723 18.717 15.308 1.00 97.88 92 GLU A O 1
ATOM 749 N N . TYR A 1 93 ? 0.287 19.232 17.242 1.00 97.88 93 TYR A N 1
ATOM 750 C CA . TYR A 1 93 ? 1.464 18.412 16.976 1.00 97.88 93 TYR A CA 1
ATOM 751 C C . TYR A 1 93 ? 1.089 16.948 16.707 1.00 97.88 93 TYR A C 1
ATOM 753 O O . TYR A 1 93 ? 1.567 16.353 15.738 1.00 97.88 93 TYR A O 1
ATOM 761 N N . TYR A 1 94 ? 0.201 16.371 17.524 1.00 97.31 94 TYR A N 1
ATOM 762 C CA . TYR A 1 94 ? -0.294 15.011 17.329 1.00 97.31 94 TYR A CA 1
ATOM 763 C C . TYR A 1 94 ? -0.988 14.841 15.969 1.00 97.31 94 TYR A C 1
ATOM 765 O O . TYR A 1 94 ? -0.698 13.878 15.258 1.00 97.31 94 TYR A O 1
ATOM 773 N N . ASN A 1 95 ? -1.861 15.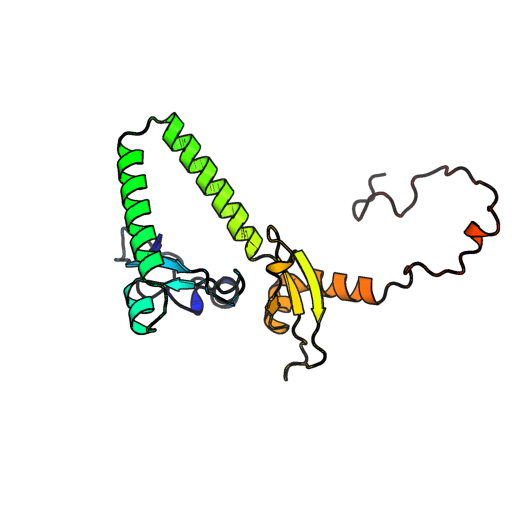772 15.576 1.00 96.88 95 ASN A N 1
ATOM 774 C CA . ASN A 1 95 ? -2.568 15.711 14.294 1.00 96.88 95 ASN A CA 1
ATOM 775 C C . ASN A 1 95 ? -1.598 15.766 13.106 1.00 96.88 95 ASN A C 1
ATOM 777 O O . ASN A 1 95 ? -1.686 14.920 12.216 1.00 96.88 95 ASN A O 1
ATOM 781 N N . CYS A 1 96 ? -0.621 16.674 13.139 1.00 98.06 96 CYS A N 1
ATOM 782 C CA . CYS A 1 96 ? 0.419 16.776 12.114 1.00 98.06 96 CYS A CA 1
ATOM 783 C C . CYS A 1 96 ? 1.233 15.478 11.977 1.00 98.06 96 CYS A C 1
ATOM 785 O O . CYS A 1 96 ? 1.522 15.029 10.869 1.00 98.06 96 CYS A O 1
ATOM 787 N N . GLN A 1 97 ? 1.595 14.841 13.097 1.00 97.88 97 GLN A N 1
ATOM 788 C CA . GLN A 1 97 ? 2.309 13.557 13.072 1.00 97.88 97 GLN A CA 1
ATOM 789 C C . GLN A 1 97 ? 1.453 12.429 12.482 1.00 97.88 97 GLN A C 1
ATOM 791 O O . GLN A 1 97 ? 1.970 11.575 11.754 1.00 97.88 97 GLN A O 1
ATOM 796 N N . GLN A 1 98 ? 0.153 12.421 12.779 1.00 96.31 98 GLN A N 1
ATOM 797 C CA . GLN A 1 98 ? -0.778 11.443 12.224 1.00 96.31 98 GLN A CA 1
ATOM 798 C C . GLN A 1 98 ? -0.935 11.613 10.713 1.00 96.31 98 GLN A C 1
ATOM 800 O O . GLN A 1 98 ? -0.825 10.623 9.996 1.00 96.31 98 GLN A O 1
ATOM 805 N N . GLU A 1 99 ? -1.106 12.841 10.223 1.00 97.00 99 GLU A N 1
ATOM 806 C CA . GLU A 1 99 ? -1.215 13.121 8.786 1.00 97.00 99 GLU A CA 1
ATOM 807 C C . GLU A 1 99 ? 0.056 12.710 8.032 1.00 97.00 99 GLU A C 1
ATOM 809 O O . GLU A 1 99 ? -0.019 11.977 7.044 1.00 97.00 99 GLU A O 1
ATOM 814 N N . LEU A 1 100 ? 1.232 13.066 8.561 1.00 97.25 100 LEU A N 1
ATOM 815 C CA . LEU A 1 100 ? 2.518 12.657 7.991 1.00 97.25 100 LEU A CA 1
ATOM 816 C C . LEU A 1 100 ? 2.650 11.127 7.909 1.00 97.25 100 LEU A C 1
ATOM 818 O O . LEU A 1 100 ? 3.132 10.579 6.916 1.00 97.25 100 LEU A O 1
ATOM 822 N N . THR A 1 101 ? 2.217 10.430 8.960 1.00 96.94 101 THR A N 1
ATOM 823 C CA . THR A 1 101 ? 2.247 8.965 9.025 1.00 96.94 101 THR A CA 1
ATOM 824 C C . THR A 1 101 ? 1.257 8.338 8.042 1.00 96.94 101 THR A C 1
ATOM 826 O O . THR A 1 101 ? 1.579 7.345 7.388 1.00 96.94 101 THR A O 1
ATOM 829 N N . ASP A 1 102 ? 0.063 8.910 7.905 1.00 95.12 102 ASP A N 1
ATOM 830 C CA . ASP A 1 102 ? -0.955 8.439 6.969 1.00 95.12 102 ASP A CA 1
ATOM 831 C C . ASP A 1 102 ? -0.499 8.611 5.516 1.00 95.12 102 ASP A C 1
ATOM 833 O O . ASP A 1 102 ? -0.662 7.692 4.709 1.00 95.12 102 ASP A O 1
ATOM 837 N N . ASP A 1 103 ? 0.141 9.730 5.180 1.00 96.56 103 ASP A N 1
ATOM 838 C CA . ASP A 1 103 ? 0.714 9.953 3.853 1.00 96.56 103 ASP A CA 1
ATOM 839 C C . ASP A 1 103 ? 1.853 8.985 3.541 1.00 96.56 103 ASP A C 1
ATOM 841 O O . ASP A 1 103 ? 1.904 8.416 2.445 1.00 96.56 103 ASP A O 1
ATOM 845 N N . LEU A 1 104 ? 2.719 8.712 4.517 1.00 96.88 104 LEU A N 1
ATOM 846 C CA . LEU A 1 104 ? 3.751 7.690 4.381 1.00 96.88 104 LEU A CA 1
ATOM 847 C C . LEU A 1 104 ? 3.137 6.301 4.130 1.00 96.88 104 LEU A C 1
ATOM 849 O O . LEU A 1 104 ? 3.572 5.582 3.231 1.00 96.88 104 LEU A O 1
ATOM 853 N N . HIS A 1 105 ? 2.084 5.928 4.860 1.00 96.62 105 HIS A N 1
ATOM 854 C CA . HIS A 1 105 ? 1.402 4.648 4.658 1.00 96.62 105 HIS A CA 1
ATOM 855 C C . HIS A 1 105 ? 0.700 4.534 3.299 1.00 96.62 105 HIS A C 1
ATOM 857 O O . HIS A 1 105 ? 0.635 3.431 2.748 1.00 96.62 105 HIS A O 1
ATOM 863 N N . LYS A 1 106 ? 0.193 5.639 2.735 1.00 96.19 106 LYS A N 1
ATOM 864 C CA . LYS A 1 106 ? -0.354 5.656 1.366 1.00 96.19 106 LYS A CA 1
ATOM 865 C C . LYS A 1 106 ? 0.735 5.336 0.340 1.00 96.19 106 LYS A C 1
ATOM 867 O O . LYS A 1 106 ? 0.483 4.569 -0.588 1.00 96.19 106 LYS A O 1
ATOM 872 N N . GLN A 1 107 ? 1.955 5.849 0.529 1.00 97.81 107 GLN A N 1
ATOM 873 C CA . GLN A 1 107 ? 3.083 5.562 -0.368 1.00 97.81 107 GLN A CA 1
ATOM 874 C C . GLN A 1 107 ? 3.436 4.071 -0.409 1.00 97.81 107 GLN A C 1
ATOM 876 O O . GLN A 1 107 ? 3.791 3.563 -1.467 1.00 97.81 107 GLN A O 1
ATOM 881 N N . TYR A 1 108 ? 3.259 3.333 0.690 1.00 98.44 108 TYR A N 1
ATOM 882 C CA . TYR A 1 108 ? 3.582 1.899 0.746 1.00 98.44 108 TYR A CA 1
ATOM 883 C C . TYR A 1 108 ? 2.746 1.037 -0.214 1.00 98.44 108 TYR A C 1
ATOM 885 O O . TYR A 1 108 ? 3.079 -0.122 -0.449 1.00 98.44 108 TYR A O 1
ATOM 893 N N . GLN A 1 109 ? 1.666 1.589 -0.771 1.00 97.81 109 GLN A N 1
ATOM 894 C CA . GLN A 1 109 ? 0.789 0.941 -1.751 1.00 97.81 109 GLN A CA 1
ATOM 895 C C . GLN A 1 109 ? 1.128 1.333 -3.198 1.00 97.81 109 GLN A C 1
ATOM 897 O O . GLN A 1 109 ? 0.482 0.868 -4.136 1.00 97.81 109 GLN A O 1
ATOM 902 N N . ILE A 1 110 ? 2.121 2.203 -3.392 1.00 98.38 110 ILE A N 1
ATOM 903 C CA . ILE A 1 110 ? 2.560 2.692 -4.696 1.00 98.38 110 ILE A CA 1
ATOM 904 C C . ILE A 1 110 ? 3.799 1.918 -5.135 1.00 98.38 110 ILE A C 1
ATOM 906 O O . ILE A 1 110 ? 4.806 1.847 -4.424 1.00 98.38 110 ILE A O 1
ATOM 910 N N . VAL A 1 111 ? 3.739 1.358 -6.343 1.00 98.62 111 VAL A N 1
ATOM 911 C CA . VAL A 1 111 ? 4.898 0.719 -6.969 1.00 98.62 111 VAL A CA 1
ATOM 912 C C . VAL A 1 111 ? 5.891 1.796 -7.391 1.00 98.62 111 VAL A C 1
ATOM 914 O O . VAL A 1 111 ? 5.633 2.579 -8.303 1.00 98.62 111 VAL A O 1
ATOM 917 N N . GLU A 1 112 ? 7.060 1.822 -6.759 1.00 98.31 112 GLU A N 1
ATOM 918 C CA . GLU A 1 112 ? 8.153 2.719 -7.136 1.00 98.31 112 GLU A CA 1
ATOM 919 C C . GLU A 1 112 ? 8.919 2.178 -8.340 1.00 98.31 112 GLU A C 1
ATOM 921 O O . GLU A 1 112 ? 9.284 2.935 -9.234 1.00 98.31 112 GLU A O 1
ATOM 926 N N . ARG A 1 113 ? 9.180 0.867 -8.371 1.00 98.38 113 ARG A N 1
ATOM 927 C CA . ARG A 1 113 ? 10.010 0.253 -9.410 1.00 98.38 113 ARG A CA 1
ATOM 928 C C . ARG A 1 113 ? 9.682 -1.224 -9.582 1.00 98.38 113 ARG A C 1
ATOM 930 O O . ARG A 1 113 ? 9.664 -1.970 -8.610 1.00 98.38 113 ARG A O 1
ATOM 937 N N . ILE A 1 114 ? 9.555 -1.670 -10.829 1.00 98.69 114 ILE A N 1
ATOM 938 C CA . ILE A 1 114 ? 9.577 -3.100 -11.160 1.00 98.69 114 ILE A CA 1
ATOM 939 C C . ILE A 1 114 ? 11.033 -3.577 -11.224 1.00 98.69 114 ILE A C 1
ATOM 941 O O . ILE A 1 114 ? 11.880 -2.944 -11.871 1.00 98.69 114 ILE A O 1
ATOM 945 N N . ILE A 1 115 ? 11.337 -4.662 -10.512 1.00 98.38 115 ILE A N 1
ATOM 946 C CA . ILE A 1 115 ? 12.683 -5.238 -10.375 1.00 98.38 115 ILE A CA 1
ATOM 947 C C . ILE A 1 115 ? 12.865 -6.447 -11.291 1.00 98.38 115 ILE A C 1
ATOM 949 O O . ILE A 1 115 ? 13.911 -6.588 -11.921 1.00 98.38 115 ILE A O 1
ATOM 953 N N . ALA A 1 116 ? 11.849 -7.300 -11.383 1.00 98.44 116 ALA A N 1
ATOM 954 C CA . ALA A 1 116 ? 11.851 -8.505 -12.201 1.00 98.44 116 ALA A CA 1
ATOM 955 C C . ALA A 1 116 ? 10.429 -8.839 -12.667 1.00 98.44 116 ALA A C 1
ATOM 957 O O . ALA A 1 116 ? 9.461 -8.272 -12.160 1.00 98.44 116 ALA A O 1
ATOM 958 N N . HIS A 1 117 ? 10.317 -9.767 -13.614 1.00 98.50 117 HIS A N 1
ATOM 959 C CA . HIS A 1 117 ? 9.053 -10.380 -14.011 1.00 98.50 117 HIS A CA 1
ATOM 960 C C . HIS A 1 117 ? 9.199 -11.906 -14.031 1.00 98.50 117 HIS A C 1
ATOM 962 O O . HIS A 1 117 ? 10.316 -12.417 -14.151 1.00 98.50 117 HIS A O 1
ATOM 968 N N . SER A 1 118 ? 8.095 -12.633 -13.877 1.00 98.00 118 SER A N 1
ATOM 969 C CA . SER A 1 118 ? 8.086 -14.092 -13.923 1.00 98.00 118 SER A CA 1
ATOM 970 C C . SER A 1 118 ? 8.230 -14.596 -15.357 1.00 98.00 118 SER A C 1
ATOM 972 O O . SER A 1 118 ? 7.767 -13.971 -16.310 1.00 98.00 118 SER A O 1
ATOM 974 N N . ASN A 1 119 ? 8.818 -15.783 -15.516 1.00 96.19 119 ASN A N 1
ATOM 975 C CA . ASN A 1 119 ? 8.861 -16.453 -16.820 1.00 96.19 119 ASN A CA 1
ATOM 976 C C . ASN A 1 119 ? 7.487 -17.015 -17.220 1.00 96.19 119 ASN A C 1
ATOM 978 O O . ASN A 1 119 ? 7.165 -17.099 -18.404 1.00 96.19 119 ASN A O 1
ATOM 982 N N . GLN A 1 120 ? 6.693 -17.431 -16.229 1.00 95.00 120 GLN A N 1
ATOM 983 C CA . GLN A 1 120 ? 5.323 -17.887 -16.436 1.00 95.00 120 GLN A CA 1
ATOM 984 C C . GLN A 1 120 ? 4.400 -16.689 -16.643 1.00 95.00 120 GLN A C 1
ATOM 986 O O . GLN A 1 120 ? 4.631 -15.618 -16.082 1.00 95.00 120 GLN A O 1
ATOM 991 N N . LYS A 1 121 ? 3.357 -16.893 -17.445 1.00 95.88 121 LYS A N 1
ATOM 992 C CA . LYS A 1 121 ? 2.307 -15.911 -17.701 1.00 95.88 121 LYS A CA 1
ATOM 993 C C . LYS A 1 121 ? 0.961 -16.505 -17.314 1.00 95.88 121 LYS A C 1
ATOM 995 O O . LYS A 1 121 ? 0.749 -17.707 -17.483 1.00 95.88 121 LYS A O 1
ATOM 1000 N N . SER A 1 122 ? 0.059 -15.660 -16.837 1.00 95.19 122 SER A N 1
ATOM 1001 C CA . SER A 1 122 ? -1.342 -16.011 -16.635 1.00 95.19 122 SER A CA 1
ATOM 1002 C C . SER A 1 122 ? -2.018 -16.367 -17.965 1.00 95.19 122 SER A C 1
ATOM 1004 O O . SER A 1 122 ? -1.492 -16.092 -19.046 1.00 95.19 122 SER A O 1
ATOM 1006 N N . ALA A 1 123 ? -3.223 -16.940 -17.903 1.00 93.62 123 ALA A N 1
ATOM 1007 C CA . ALA A 1 123 ? -4.015 -17.241 -19.099 1.00 93.62 123 ALA A CA 1
ATOM 1008 C C . ALA A 1 123 ? -4.307 -15.991 -19.957 1.00 93.62 123 ALA A C 1
ATOM 1010 O O . ALA A 1 123 ? -4.430 -16.092 -21.173 1.00 93.62 123 ALA A O 1
ATOM 1011 N N . ALA A 1 124 ? -4.361 -14.810 -19.332 1.00 93.19 124 ALA A N 1
ATOM 1012 C CA . ALA A 1 124 ? -4.522 -13.522 -20.004 1.00 93.19 124 ALA A CA 1
ATOM 1013 C C . ALA A 1 124 ? -3.200 -12.947 -20.563 1.00 93.19 124 ALA A C 1
ATOM 1015 O O . ALA A 1 124 ? -3.189 -11.852 -21.115 1.00 93.19 124 ALA A O 1
ATOM 1016 N N . GLY A 1 125 ? -2.080 -13.665 -20.425 1.00 95.56 125 GLY A N 1
ATOM 1017 C CA . GLY A 1 125 ? -0.783 -13.292 -20.992 1.00 95.56 125 GLY A CA 1
ATOM 1018 C C . GLY A 1 125 ? 0.073 -12.362 -20.128 1.00 95.56 125 GLY A C 1
ATOM 1019 O O . GLY A 1 125 ? 1.139 -11.940 -20.584 1.00 95.56 125 GLY A O 1
ATOM 1020 N N . TYR A 1 126 ? -0.339 -12.070 -18.892 1.00 96.56 126 TYR A N 1
ATOM 1021 C CA . TYR A 1 126 ? 0.419 -11.216 -17.974 1.00 96.56 126 TYR A CA 1
ATOM 1022 C C . TYR A 1 126 ? 1.446 -12.032 -17.175 1.00 96.56 126 TYR A C 1
ATOM 1024 O O . TYR A 1 126 ? 1.057 -13.035 -16.575 1.00 96.56 126 TYR A O 1
ATOM 1032 N N . PRO A 1 127 ? 2.736 -11.648 -17.147 1.00 97.94 127 PRO A N 1
ATOM 1033 C CA . PRO A 1 127 ? 3.671 -12.162 -16.152 1.00 97.94 127 PRO A CA 1
ATOM 1034 C C . PRO A 1 127 ? 3.444 -11.463 -14.806 1.00 97.94 127 PRO A C 1
ATOM 1036 O O . PRO A 1 127 ? 3.037 -10.305 -14.779 1.00 97.94 127 PRO A O 1
ATOM 1039 N N . ASP A 1 128 ? 3.779 -12.124 -13.707 1.00 98.44 128 ASP A N 1
ATOM 1040 C CA . ASP A 1 128 ? 3.851 -11.486 -12.394 1.00 98.44 128 ASP A CA 1
ATOM 1041 C C . ASP A 1 128 ? 5.068 -10.566 -12.325 1.00 98.44 128 ASP A C 1
ATOM 1043 O O . ASP A 1 128 ? 6.089 -10.804 -12.983 1.00 98.44 128 ASP A O 1
ATOM 1047 N N . TYR A 1 129 ? 4.989 -9.530 -11.496 1.00 98.75 129 TYR A N 1
ATOM 1048 C CA . TYR A 1 129 ? 6.061 -8.554 -11.336 1.00 98.75 129 TYR A CA 1
ATOM 1049 C C . TYR A 1 129 ? 6.583 -8.501 -9.906 1.00 98.75 129 TYR A C 1
ATOM 1051 O O . TYR A 1 129 ? 5.819 -8.455 -8.945 1.00 98.75 129 TYR A O 1
ATOM 1059 N N . TYR A 1 130 ? 7.908 -8.437 -9.765 1.00 98.69 130 TYR A N 1
ATOM 1060 C CA . TYR A 1 130 ? 8.561 -8.211 -8.480 1.00 98.69 130 TYR A CA 1
ATOM 1061 C C . TYR A 1 130 ? 8.664 -6.708 -8.215 1.00 98.69 130 TYR A C 1
ATOM 1063 O O . TYR A 1 130 ? 9.464 -6.002 -8.843 1.00 98.69 130 TYR A O 1
ATOM 1071 N N . CYS A 1 131 ? 7.819 -6.217 -7.316 1.00 98.81 131 CYS A N 1
ATOM 1072 C CA . CYS A 1 131 ? 7.580 -4.801 -7.080 1.00 98.81 131 CYS A CA 1
ATOM 1073 C C . CYS A 1 131 ? 8.414 -4.277 -5.909 1.00 98.81 131 CYS A C 1
ATOM 1075 O O . CYS A 1 131 ? 8.393 -4.840 -4.816 1.00 98.81 131 CYS A O 1
ATOM 1077 N N . LYS A 1 132 ? 9.107 -3.155 -6.126 1.00 98.81 132 LYS A N 1
ATOM 1078 C CA . LYS A 1 132 ? 9.674 -2.315 -5.069 1.00 98.81 132 LYS A CA 1
ATOM 1079 C C . LYS A 1 132 ? 8.669 -1.233 -4.707 1.00 98.81 132 LYS A C 1
ATOM 1081 O O . LYS A 1 132 ? 8.271 -0.445 -5.567 1.00 98.81 132 LYS A O 1
ATOM 1086 N N . TRP A 1 133 ? 8.301 -1.182 -3.434 1.00 98.69 133 TRP A N 1
ATOM 1087 C CA . TRP A 1 133 ? 7.300 -0.263 -2.899 1.00 98.69 133 TRP A CA 1
ATOM 1088 C C . TRP A 1 133 ? 7.913 1.074 -2.482 1.00 98.69 133 TRP A C 1
ATOM 1090 O O . TRP A 1 133 ? 9.029 1.127 -1.953 1.00 98.69 133 TRP A O 1
ATOM 1100 N N . GLN A 1 134 ? 7.190 2.163 -2.730 1.00 98.38 134 GLN A N 1
ATOM 1101 C CA . GLN A 1 134 ? 7.624 3.493 -2.320 1.00 98.38 134 GLN A CA 1
ATOM 1102 C C . GLN A 1 134 ? 7.649 3.591 -0.792 1.00 98.38 134 GLN A C 1
ATOM 1104 O O . GLN A 1 134 ? 6.795 3.036 -0.111 1.00 98.38 134 GLN A O 1
ATOM 1109 N N . GLY A 1 135 ? 8.668 4.253 -0.241 1.00 97.19 135 GLY A N 1
ATOM 1110 C CA . GLY A 1 135 ? 8.829 4.419 1.208 1.00 97.19 135 GLY A CA 1
ATOM 1111 C C . GLY A 1 135 ? 9.242 3.154 1.980 1.00 97.19 135 GLY A C 1
ATOM 1112 O O . GLY A 1 135 ? 9.484 3.247 3.182 1.00 97.19 135 GLY A O 1
ATOM 1113 N N . LEU A 1 136 ? 9.376 1.997 1.316 1.00 98.25 136 LEU A N 1
ATOM 1114 C CA . LEU A 1 136 ? 9.809 0.739 1.929 1.00 98.25 136 LEU A CA 1
ATOM 1115 C C . LEU A 1 136 ? 11.177 0.265 1.396 1.00 98.25 136 LEU A C 1
ATOM 1117 O O . LEU A 1 136 ? 11.542 0.546 0.245 1.00 98.25 136 LEU A O 1
ATOM 1121 N N . PRO A 1 137 ? 11.964 -0.455 2.220 1.00 98.38 137 PRO A N 1
ATOM 1122 C CA . PRO A 1 137 ? 13.237 -1.033 1.798 1.00 98.38 137 PRO A CA 1
ATOM 1123 C C . PRO A 1 137 ? 13.042 -2.229 0.852 1.00 98.38 137 PRO A C 1
ATOM 1125 O O . PRO A 1 137 ? 11.981 -2.845 0.805 1.00 98.38 137 PRO A O 1
ATOM 1128 N N . TYR A 1 138 ? 14.105 -2.618 0.137 1.00 98.44 138 TYR A N 1
ATOM 1129 C CA . TYR A 1 138 ? 14.084 -3.751 -0.807 1.00 98.44 138 TYR A CA 1
ATOM 1130 C C . TYR A 1 138 ? 13.723 -5.105 -0.173 1.00 98.44 138 TYR A C 1
ATOM 1132 O O . TYR A 1 138 ? 13.309 -6.018 -0.883 1.00 98.44 138 TYR A O 1
ATOM 1140 N N . SER A 1 139 ? 13.878 -5.254 1.145 1.00 98.12 139 SER A N 1
ATOM 1141 C CA . SER A 1 139 ? 13.449 -6.456 1.870 1.00 98.12 139 SER A CA 1
ATOM 1142 C C . SER A 1 139 ? 11.932 -6.648 1.872 1.00 98.12 139 SER A C 1
ATOM 1144 O O . SER A 1 139 ? 11.473 -7.762 2.087 1.00 98.12 139 SER A O 1
ATOM 1146 N N . GLU A 1 140 ? 11.170 -5.581 1.622 1.00 98.31 140 GLU A N 1
ATOM 1147 C CA . GLU A 1 140 ? 9.708 -5.609 1.536 1.00 98.31 140 GLU A CA 1
ATOM 1148 C C . GLU A 1 140 ? 9.206 -5.761 0.092 1.00 98.31 140 GLU A C 1
ATOM 1150 O O . GLU A 1 140 ? 8.003 -5.683 -0.147 1.00 98.31 140 GLU A O 1
ATOM 1155 N N . CYS A 1 141 ? 10.098 -5.955 -0.888 1.00 98.69 141 CYS A N 1
ATOM 1156 C CA . CYS A 1 141 ? 9.675 -6.259 -2.252 1.00 98.69 141 CYS A CA 1
ATOM 1157 C C . CYS A 1 141 ? 8.844 -7.550 -2.286 1.00 98.69 141 CYS A C 1
ATOM 1159 O O . CYS A 1 141 ? 9.141 -8.521 -1.587 1.00 98.69 141 CYS A O 1
ATOM 1161 N N . SER A 1 142 ? 7.827 -7.579 -3.140 1.00 98.69 142 SER A N 1
ATOM 1162 C CA . SER A 1 142 ? 6.909 -8.712 -3.270 1.00 98.69 142 SER A CA 1
ATOM 1163 C C . SER A 1 142 ? 6.592 -9.009 -4.729 1.00 98.69 142 SER A C 1
ATOM 1165 O O . SER A 1 142 ? 6.696 -8.139 -5.594 1.00 98.69 142 SER A O 1
ATOM 1167 N N . TRP A 1 143 ? 6.248 -10.267 -5.006 1.00 98.50 143 TRP A N 1
ATOM 1168 C CA . TRP A 1 143 ? 5.702 -10.679 -6.296 1.00 98.50 143 TRP A CA 1
ATOM 1169 C C . TRP A 1 143 ? 4.210 -10.379 -6.326 1.00 98.50 143 TRP A C 1
ATOM 1171 O O . TRP A 1 143 ? 3.505 -10.731 -5.386 1.00 98.50 143 TRP A O 1
ATOM 1181 N N . GLU A 1 144 ? 3.760 -9.739 -7.398 1.00 98.56 144 GLU A N 1
ATOM 1182 C CA . GLU A 1 144 ? 2.391 -9.260 -7.556 1.00 98.56 144 GLU A CA 1
ATOM 1183 C C . GLU A 1 144 ? 1.817 -9.670 -8.911 1.00 98.56 144 GLU A C 1
ATOM 1185 O O . GLU A 1 144 ? 2.550 -9.739 -9.904 1.00 98.56 144 GLU A O 1
ATOM 1190 N N . ASP A 1 145 ? 0.501 -9.892 -8.943 1.00 98.12 145 ASP A N 1
ATOM 1191 C CA . ASP A 1 145 ? -0.228 -10.259 -10.159 1.00 98.12 145 ASP A CA 1
ATOM 1192 C C . ASP A 1 145 ? -0.053 -9.198 -11.253 1.00 98.12 145 ASP A C 1
ATOM 1194 O O . ASP A 1 145 ? -0.302 -8.003 -11.056 1.00 98.12 145 ASP A O 1
ATOM 1198 N N . GLY A 1 146 ? 0.358 -9.648 -12.436 1.00 98.06 146 GLY A N 1
ATOM 1199 C CA . GLY A 1 146 ? 0.671 -8.754 -13.545 1.00 98.06 146 GLY A CA 1
ATOM 1200 C C . GLY A 1 146 ? -0.502 -7.909 -14.025 1.00 98.06 146 GLY A C 1
ATOM 1201 O O . GLY A 1 146 ? -0.313 -6.741 -14.368 1.00 98.06 146 GLY A O 1
ATOM 1202 N N . ALA A 1 147 ? -1.712 -8.474 -14.035 1.00 97.56 147 ALA A N 1
ATOM 1203 C CA . ALA A 1 147 ? -2.901 -7.760 -14.485 1.00 97.56 147 ALA A CA 1
ATOM 1204 C C . ALA A 1 147 ? -3.299 -6.668 -13.482 1.00 97.56 147 ALA A C 1
ATOM 1206 O O . ALA A 1 147 ? -3.662 -5.561 -13.881 1.00 97.56 147 ALA A O 1
ATOM 1207 N N . LEU A 1 148 ? -3.179 -6.945 -12.183 1.00 97.56 148 LEU A N 1
ATOM 1208 C CA . LEU A 1 148 ? -3.403 -5.982 -11.111 1.00 97.56 148 LEU A CA 1
ATOM 1209 C C . LEU A 1 148 ? -2.411 -4.819 -11.193 1.00 97.56 148 LEU A C 1
ATOM 1211 O O . LEU A 1 148 ? -2.830 -3.662 -11.167 1.00 97.56 148 LEU A O 1
ATOM 1215 N N . ILE A 1 149 ? -1.114 -5.102 -11.349 1.00 98.19 149 ILE A N 1
ATOM 1216 C CA . ILE A 1 149 ? -0.092 -4.053 -11.466 1.00 98.19 149 ILE A CA 1
ATOM 1217 C C . ILE A 1 149 ? -0.298 -3.219 -12.736 1.00 98.19 149 ILE A C 1
ATOM 1219 O O . ILE A 1 149 ? -0.215 -1.991 -12.675 1.00 98.19 149 ILE A O 1
ATOM 1223 N N . ALA A 1 150 ? -0.630 -3.849 -13.866 1.00 97.25 150 ALA A N 1
ATOM 1224 C CA . ALA A 1 150 ? -0.849 -3.156 -15.135 1.00 97.25 150 ALA A CA 1
ATOM 1225 C C . ALA A 1 150 ? -2.012 -2.149 -15.092 1.00 97.25 150 ALA A C 1
ATOM 1227 O O . ALA A 1 150 ? -1.934 -1.113 -15.747 1.00 97.25 150 ALA A O 1
ATOM 1228 N N . LYS A 1 151 ? -3.058 -2.388 -14.285 1.00 96.31 151 LYS A N 1
ATOM 1229 C CA . LYS A 1 151 ? -4.208 -1.469 -14.174 1.00 96.31 151 LYS A CA 1
ATOM 1230 C C . LYS A 1 151 ? -3.822 -0.057 -13.728 1.00 96.31 151 LYS A C 1
ATOM 1232 O O . LYS A 1 151 ? -4.420 0.905 -14.199 1.00 96.31 151 LYS A O 1
ATOM 1237 N N . LYS A 1 152 ? -2.849 0.070 -12.819 1.00 96.00 152 LYS A N 1
ATOM 1238 C CA . LYS A 1 152 ? -2.485 1.357 -12.197 1.00 96.00 152 LYS A CA 1
ATOM 1239 C C . LYS A 1 152 ? -1.039 1.781 -12.436 1.00 96.00 152 LYS A C 1
ATOM 1241 O O . LYS A 1 152 ? -0.744 2.972 -12.462 1.00 96.00 152 LYS A O 1
ATOM 1246 N N . PHE A 1 153 ? -0.130 0.830 -12.618 1.00 97.94 153 PHE A N 1
ATOM 1247 C CA . PHE A 1 153 ? 1.313 1.074 -12.648 1.00 97.94 153 PHE A CA 1
ATOM 1248 C C . PHE A 1 153 ? 1.949 0.689 -13.990 1.00 97.94 153 PHE A C 1
ATOM 1250 O O . PHE A 1 153 ? 3.130 0.342 -14.034 1.00 97.94 153 PHE A O 1
ATOM 1257 N N . GLN A 1 154 ? 1.195 0.787 -15.094 1.00 98.00 154 GLN A N 1
ATOM 1258 C CA . GLN A 1 154 ? 1.686 0.473 -16.442 1.00 98.00 154 GLN A CA 1
ATOM 1259 C C . GLN A 1 154 ? 2.964 1.245 -16.801 1.00 98.00 154 GLN A C 1
ATOM 1261 O O . GLN A 1 154 ? 3.915 0.653 -17.301 1.00 98.00 154 GLN A O 1
ATOM 1266 N N . SER A 1 155 ? 3.058 2.527 -16.437 1.00 98.00 155 SER A N 1
ATOM 1267 C CA . SER A 1 155 ? 4.268 3.329 -16.672 1.00 98.00 155 SER A CA 1
ATOM 1268 C C . SER A 1 155 ? 5.527 2.716 -16.043 1.00 98.00 155 SER A C 1
ATOM 1270 O O . SER A 1 155 ? 6.599 2.741 -16.641 1.00 98.00 155 SER A O 1
ATOM 1272 N N . ARG A 1 156 ? 5.405 2.084 -14.869 1.00 98.44 156 ARG A N 1
ATOM 1273 C CA . ARG A 1 156 ? 6.523 1.414 -14.179 1.00 98.44 156 ARG A CA 1
ATOM 1274 C C . ARG A 1 156 ? 6.917 0.102 -14.850 1.00 98.44 156 ARG A C 1
ATOM 1276 O O . ARG A 1 156 ? 8.088 -0.283 -14.793 1.00 98.44 156 ARG A O 1
ATOM 1283 N N . ILE A 1 157 ? 5.962 -0.569 -15.493 1.00 98.38 157 ILE A N 1
ATOM 1284 C CA . ILE A 1 157 ? 6.215 -1.732 -16.349 1.00 98.38 157 ILE A CA 1
ATOM 1285 C C . ILE A 1 157 ? 6.974 -1.289 -17.607 1.00 98.38 157 ILE A C 1
ATOM 1287 O O . ILE A 1 157 ? 7.997 -1.887 -17.951 1.00 98.38 157 ILE A O 1
ATOM 1291 N N . ASP A 1 158 ? 6.535 -0.208 -18.250 1.00 98.06 158 ASP A N 1
ATOM 1292 C CA . ASP A 1 158 ? 7.163 0.324 -19.463 1.00 98.06 158 ASP A CA 1
ATOM 1293 C C . ASP A 1 158 ? 8.607 0.770 -19.187 1.00 98.06 158 ASP A C 1
ATOM 1295 O O . ASP A 1 158 ? 9.536 0.367 -19.887 1.00 98.06 158 ASP A O 1
ATOM 1299 N N . GLU A 1 159 ? 8.834 1.518 -18.101 1.00 97.81 159 GLU A N 1
ATOM 1300 C CA . GLU A 1 159 ? 10.173 1.891 -17.627 1.00 97.81 159 GLU A CA 1
ATOM 1301 C C . GLU A 1 159 ? 11.073 0.667 -17.401 1.00 97.81 159 GLU A C 1
ATOM 1303 O O . GLU A 1 159 ? 12.268 0.688 -17.713 1.00 97.81 159 GLU A O 1
ATOM 1308 N N . TYR A 1 160 ? 10.525 -0.424 -16.864 1.00 98.00 160 TYR A N 1
ATOM 1309 C CA . TYR A 1 160 ? 11.273 -1.659 -16.663 1.00 98.00 160 TYR A CA 1
ATOM 1310 C C . TYR A 1 160 ? 11.714 -2.289 -17.982 1.00 98.00 160 TYR A C 1
ATOM 1312 O O . TYR A 1 160 ? 12.905 -2.573 -18.142 1.00 98.00 160 TYR A O 1
ATOM 1320 N N . PHE A 1 161 ? 10.807 -2.438 -18.946 1.00 96.88 161 PHE A N 1
ATOM 1321 C CA . PHE A 1 161 ? 11.161 -2.989 -20.252 1.00 96.88 161 PHE A CA 1
ATOM 1322 C C . PHE A 1 161 ? 12.096 -2.070 -21.041 1.00 96.88 161 PHE A C 1
ATOM 1324 O O . PHE A 1 161 ? 13.029 -2.570 -21.671 1.00 96.88 161 PHE A O 1
ATOM 1331 N N . ASN A 1 162 ? 11.931 -0.749 -20.941 1.00 95.75 162 ASN A N 1
ATOM 1332 C CA . ASN A 1 162 ? 12.834 0.228 -21.551 1.00 95.75 162 ASN A CA 1
ATOM 1333 C C . ASN A 1 162 ? 14.269 0.077 -21.026 1.00 95.75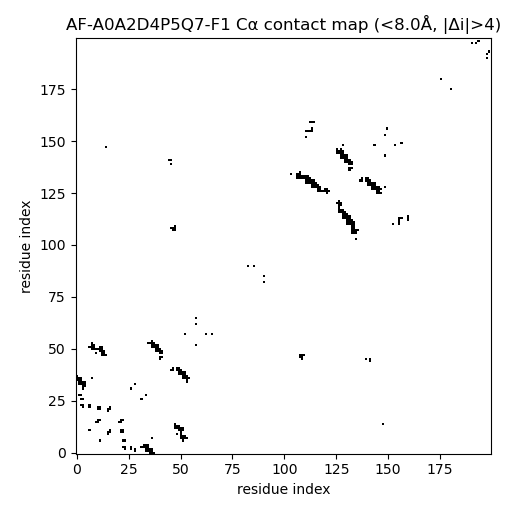 162 ASN A C 1
ATOM 1335 O O . ASN A 1 162 ? 15.222 0.072 -21.806 1.00 95.75 162 ASN A O 1
ATOM 1339 N N . ARG A 1 163 ? 14.446 -0.118 -19.712 1.00 94.56 163 ARG A N 1
ATOM 1340 C CA . ARG A 1 163 ? 15.775 -0.370 -19.127 1.00 94.56 163 ARG A CA 1
ATOM 1341 C C . ARG A 1 163 ? 16.361 -1.702 -19.572 1.00 94.56 163 ARG A C 1
ATOM 1343 O O . ARG A 1 163 ? 17.547 -1.749 -19.874 1.00 94.56 163 ARG A O 1
ATOM 1350 N N . ASN A 1 164 ? 15.552 -2.758 -19.637 1.00 91.31 164 ASN A N 1
ATOM 1351 C CA . ASN A 1 164 ? 16.020 -4.076 -20.071 1.00 91.31 164 ASN A CA 1
ATOM 1352 C C . ASN A 1 164 ? 16.439 -4.099 -21.548 1.00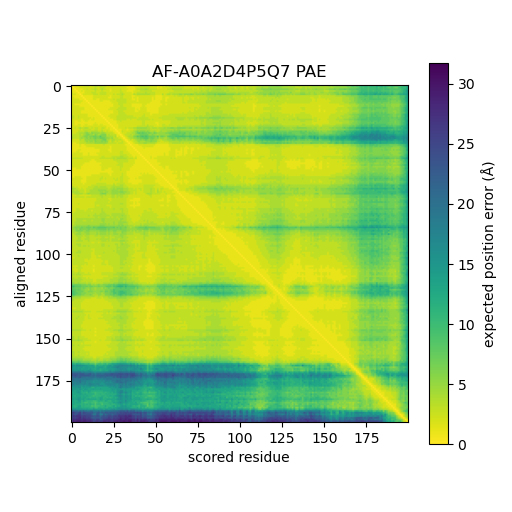 91.31 164 ASN A C 1
ATOM 1354 O O . ASN A 1 164 ? 17.331 -4.857 -21.915 1.00 91.31 164 ASN A O 1
ATOM 1358 N N . GLN A 1 165 ? 15.815 -3.275 -22.391 1.00 92.69 165 GLN A N 1
ATOM 1359 C CA . GLN A 1 165 ? 16.179 -3.130 -23.803 1.00 92.69 165 GLN A CA 1
ATOM 1360 C C . GLN A 1 165 ? 17.366 -2.179 -24.027 1.00 92.69 165 GLN A C 1
ATOM 1362 O O . GLN A 1 165 ? 17.934 -2.152 -25.123 1.00 92.69 165 GLN A O 1
ATOM 1367 N N . SER A 1 166 ? 17.750 -1.393 -23.016 1.00 89.12 166 SER A N 1
ATOM 1368 C CA . SER A 1 166 ? 18.836 -0.427 -23.145 1.00 89.12 166 SER A CA 1
ATOM 1369 C C . SER A 1 166 ? 20.171 -1.114 -23.426 1.00 89.12 166 SER A C 1
ATOM 1371 O O . SER A 1 166 ? 20.623 -1.983 -22.684 1.00 89.12 166 SER A O 1
ATOM 1373 N N . LYS A 1 167 ? 20.856 -0.658 -24.479 1.00 83.75 167 LYS A N 1
ATOM 1374 C CA . LYS A 1 167 ? 22.193 -1.133 -24.872 1.00 83.75 167 LYS A CA 1
ATOM 1375 C C . LYS A 1 167 ? 23.330 -0.370 -24.186 1.00 83.75 167 LYS A C 1
ATOM 1377 O O . LYS A 1 167 ? 24.491 -0.566 -24.530 1.00 83.75 167 LYS A O 1
ATOM 1382 N N . THR A 1 168 ? 23.021 0.518 -23.240 1.00 84.88 168 THR A N 1
ATOM 1383 C CA . THR A 1 168 ? 24.013 1.371 -22.563 1.00 84.88 168 THR A CA 1
ATOM 1384 C C . THR A 1 168 ? 24.690 0.686 -21.373 1.00 84.88 168 THR A C 1
ATOM 1386 O O . THR A 1 168 ? 25.248 1.361 -20.508 1.00 84.88 168 THR A O 1
ATOM 1389 N N . THR A 1 169 ? 24.627 -0.644 -21.281 1.00 81.75 169 THR A N 1
ATOM 1390 C CA . THR A 1 169 ? 25.356 -1.400 -20.260 1.00 81.75 169 THR A CA 1
ATOM 1391 C C . THR A 1 169 ? 26.861 -1.195 -20.457 1.00 81.75 169 THR A C 1
ATOM 1393 O O . THR A 1 169 ? 27.338 -1.303 -21.590 1.00 81.75 169 THR A O 1
ATOM 1396 N N . PRO A 1 170 ? 27.631 -0.906 -19.392 1.00 81.38 170 PRO A N 1
ATOM 1397 C CA . PRO A 1 170 ? 29.071 -0.734 -19.511 1.00 81.38 170 PRO A CA 1
ATOM 1398 C C . PRO A 1 170 ? 29.717 -1.959 -20.163 1.00 81.38 170 PRO A C 1
ATOM 1400 O O . PRO A 1 170 ? 29.617 -3.074 -19.653 1.00 81.38 170 PRO A O 1
ATOM 1403 N N . PHE A 1 171 ? 30.393 -1.743 -21.289 1.00 78.62 171 PHE A N 1
ATOM 1404 C CA . PHE A 1 171 ? 31.162 -2.770 -21.981 1.00 78.62 171 PHE A CA 1
ATOM 1405 C C . PHE A 1 171 ? 32.650 -2.418 -21.934 1.00 78.62 171 PHE A C 1
ATOM 1407 O O . PHE A 1 171 ? 33.023 -1.243 -21.956 1.00 78.62 171 PHE A O 1
ATOM 1414 N N . LYS A 1 172 ? 33.516 -3.436 -21.852 1.00 74.81 172 LYS A N 1
ATOM 1415 C CA . LYS A 1 172 ? 34.967 -3.239 -21.682 1.00 74.81 172 LYS A CA 1
ATOM 1416 C C . LYS A 1 172 ? 35.614 -2.528 -22.877 1.00 74.81 172 LYS A C 1
ATOM 1418 O O . LYS A 1 172 ? 36.590 -1.801 -22.697 1.00 74.81 172 LYS A O 1
ATOM 1423 N N . ASP A 1 173 ? 35.059 -2.683 -24.078 1.00 77.31 173 ASP A N 1
ATOM 1424 C CA . ASP A 1 173 ? 35.565 -2.017 -25.280 1.00 77.31 173 ASP A CA 1
ATOM 1425 C C . ASP A 1 173 ? 34.965 -0.627 -25.473 1.00 77.31 173 ASP A C 1
ATOM 1427 O O . ASP A 1 173 ? 34.109 -0.388 -26.321 1.00 77.31 173 ASP A O 1
ATOM 1431 N N . CYS A 1 174 ? 35.483 0.326 -24.703 1.00 78.88 174 CYS A N 1
ATOM 1432 C CA . CYS A 1 174 ? 35.207 1.737 -24.910 1.00 78.88 174 CYS A CA 1
ATOM 1433 C C . CYS A 1 174 ? 36.453 2.423 -25.483 1.00 78.88 174 CYS A C 1
ATOM 1435 O O . CYS A 1 174 ? 37.446 2.622 -24.782 1.00 78.88 174 CYS A O 1
ATOM 1437 N N . LYS A 1 175 ? 36.418 2.788 -26.776 1.00 82.00 175 LYS A N 1
ATOM 1438 C CA . LYS A 1 175 ? 37.562 3.415 -27.472 1.00 82.00 175 LYS A CA 1
ATOM 1439 C C . LYS A 1 175 ? 38.088 4.649 -26.736 1.00 82.00 175 LYS A C 1
ATOM 1441 O O . LYS A 1 175 ? 39.295 4.856 -26.707 1.00 82.00 175 LYS A O 1
ATOM 1446 N N . VAL A 1 176 ? 37.203 5.407 -26.085 1.00 83.19 176 VAL A N 1
ATOM 1447 C CA . VAL A 1 176 ? 37.561 6.632 -25.350 1.00 83.19 176 VAL A CA 1
ATOM 1448 C C . VAL A 1 176 ? 38.457 6.366 -24.133 1.00 83.19 176 VAL A C 1
ATOM 1450 O O . VAL A 1 176 ? 39.192 7.258 -23.725 1.00 83.19 176 VAL A O 1
ATOM 1453 N N . LEU A 1 177 ? 38.426 5.146 -23.573 1.00 81.38 177 LEU A N 1
ATOM 1454 C CA . LEU A 1 177 ? 39.307 4.737 -22.472 1.00 81.38 177 LEU A CA 1
ATOM 1455 C C . LEU A 1 177 ? 40.736 4.454 -22.956 1.00 81.38 177 LEU A C 1
ATOM 1457 O O . LEU A 1 177 ? 41.675 4.560 -22.176 1.00 81.38 177 LEU A O 1
ATOM 1461 N N . LYS A 1 178 ? 40.904 4.091 -24.236 1.00 87.44 178 LYS A N 1
ATOM 1462 C CA . LYS A 1 178 ? 42.207 3.803 -24.862 1.00 87.44 178 LYS A CA 1
ATOM 1463 C C . LYS A 1 178 ? 42.780 5.029 -25.579 1.00 87.44 178 LYS A C 1
ATOM 1465 O O . LYS A 1 178 ? 43.989 5.226 -25.594 1.00 87.44 178 LYS A O 1
ATOM 1470 N N . GLN A 1 179 ? 41.918 5.849 -26.176 1.00 89.94 179 GLN A N 1
ATOM 1471 C CA . GLN A 1 179 ? 42.294 7.035 -26.935 1.00 89.94 179 GLN A CA 1
ATOM 1472 C C . GLN A 1 179 ? 41.373 8.200 -26.582 1.00 89.94 179 GLN A C 1
ATOM 1474 O O . GLN A 1 179 ? 40.171 8.168 -26.851 1.00 89.94 179 GLN A O 1
ATOM 1479 N N . ARG A 1 180 ? 41.952 9.266 -26.026 1.00 90.56 180 ARG A N 1
ATOM 1480 C CA . ARG A 1 180 ? 41.209 10.481 -25.690 1.00 90.56 180 ARG A CA 1
ATOM 1481 C C . ARG A 1 180 ? 40.787 11.220 -26.973 1.00 90.56 180 ARG A C 1
ATOM 1483 O O . ARG A 1 180 ? 41.662 11.583 -27.760 1.00 90.56 180 ARG A O 1
ATOM 1490 N N . PRO A 1 181 ? 39.487 11.491 -27.192 1.00 91.00 181 PRO A N 1
ATOM 1491 C CA . PRO A 1 181 ? 39.037 12.288 -28.329 1.00 91.00 181 PRO A CA 1
ATOM 1492 C C . PRO A 1 181 ? 39.410 13.767 -28.155 1.00 91.00 181 PRO A C 1
ATOM 1494 O O . PRO A 1 181 ? 39.594 14.256 -27.036 1.00 91.00 181 PRO A O 1
ATOM 1497 N N . ARG A 1 182 ? 39.496 14.503 -29.270 1.00 94.06 182 ARG A N 1
ATOM 1498 C CA . ARG A 1 182 ? 39.700 15.957 -29.241 1.00 94.06 182 ARG A CA 1
ATOM 1499 C C . ARG A 1 182 ? 38.518 16.619 -28.534 1.00 94.06 182 ARG A C 1
ATO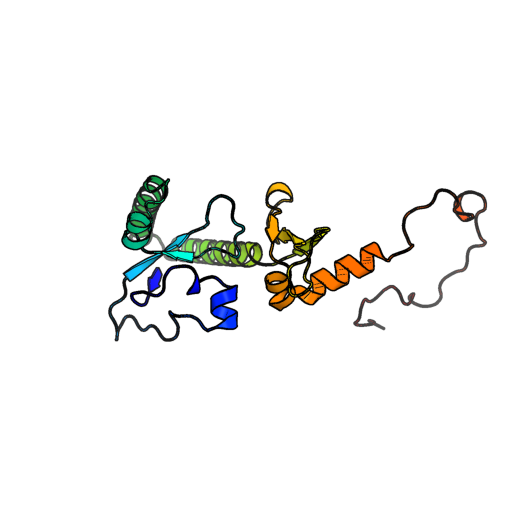M 1501 O O . ARG A 1 182 ? 37.366 16.349 -28.860 1.00 94.06 182 ARG A O 1
ATOM 1508 N N . PHE A 1 183 ? 38.815 17.494 -27.582 1.00 93.88 183 PHE A N 1
ATOM 1509 C CA . PHE A 1 183 ? 37.789 18.243 -26.867 1.00 93.88 183 PHE A CA 1
ATOM 1510 C C . PHE A 1 183 ? 37.055 19.214 -27.805 1.00 93.88 183 PHE A C 1
ATOM 1512 O O . PHE A 1 183 ? 37.691 19.922 -28.589 1.00 93.88 183 PHE A O 1
ATOM 1519 N N . VAL A 1 184 ? 35.727 19.263 -27.685 1.00 93.31 184 VAL A N 1
ATOM 1520 C CA . VAL A 1 184 ? 34.857 20.211 -28.388 1.00 93.31 184 VAL A CA 1
ATOM 1521 C C . VAL A 1 184 ? 34.016 20.938 -27.346 1.00 93.31 184 VAL A C 1
ATOM 1523 O O . VAL A 1 184 ? 33.282 20.308 -26.588 1.00 93.31 184 VAL A O 1
ATOM 1526 N N . ALA A 1 185 ? 34.133 22.264 -27.300 1.00 94.75 185 ALA A N 1
ATOM 1527 C CA . ALA A 1 185 ? 33.352 23.082 -26.381 1.00 94.75 185 ALA A CA 1
ATOM 1528 C C . ALA A 1 185 ? 31.876 23.112 -26.808 1.00 94.75 185 ALA A C 1
ATOM 1530 O O . ALA A 1 185 ? 31.564 23.484 -27.942 1.00 94.75 185 ALA A O 1
ATOM 1531 N N . LEU A 1 186 ? 30.974 22.759 -25.891 1.00 93.00 186 LEU A N 1
ATOM 1532 C CA . LEU A 1 186 ? 29.531 22.856 -26.106 1.00 93.00 186 LEU A CA 1
ATOM 1533 C C . LEU A 1 186 ? 29.110 24.331 -26.139 1.00 93.00 186 LEU A C 1
ATOM 1535 O O . LEU A 1 186 ? 29.502 25.116 -25.279 1.00 93.00 186 LEU A O 1
ATOM 1539 N N . LYS A 1 187 ? 28.332 24.713 -27.156 1.00 94.44 187 LYS A N 1
ATOM 1540 C CA . LYS A 1 187 ? 27.825 26.088 -27.344 1.00 94.44 187 LYS A CA 1
ATOM 1541 C C . LYS A 1 187 ? 26.359 26.260 -26.950 1.00 94.44 187 LYS A C 1
ATOM 1543 O O . LYS A 1 187 ? 25.882 27.385 -26.892 1.00 94.44 187 LYS A O 1
ATOM 1548 N N . LYS A 1 188 ? 25.658 25.151 -26.728 1.00 91.06 188 LYS A N 1
ATOM 1549 C CA . LYS A 1 188 ? 24.244 25.080 -26.356 1.00 91.06 188 LYS A CA 1
ATOM 1550 C C . LYS A 1 188 ? 24.062 23.977 -25.320 1.00 91.06 188 LYS A C 1
ATOM 1552 O O . LYS A 1 188 ? 24.905 23.077 -25.239 1.00 91.06 188 LYS A O 1
ATOM 1557 N N . GLN A 1 189 ? 22.966 24.045 -24.570 1.00 88.06 189 GLN A N 1
ATOM 1558 C CA . GLN A 1 189 ? 22.561 22.964 -23.682 1.00 88.06 189 GLN A CA 1
ATOM 1559 C C . GLN A 1 189 ? 22.342 21.678 -24.499 1.00 88.06 189 GLN A C 1
ATOM 1561 O O . GLN A 1 189 ? 21.672 21.716 -25.534 1.00 88.06 189 GLN A O 1
ATOM 1566 N N . PRO A 1 190 ? 22.934 20.544 -24.094 1.00 89.19 190 PRO A N 1
ATOM 1567 C CA . PRO A 1 190 ? 22.663 19.266 -24.732 1.00 89.19 190 PRO A CA 1
ATOM 1568 C C . PRO A 1 190 ? 21.202 18.850 -24.571 1.00 89.19 190 PRO A C 1
ATOM 1570 O O . PRO A 1 190 ? 20.608 19.052 -23.517 1.00 89.19 190 PRO A O 1
ATOM 1573 N N . ASN A 1 191 ? 20.663 18.171 -25.581 1.00 87.62 191 ASN A N 1
ATOM 1574 C CA . ASN A 1 191 ? 19.276 17.693 -25.616 1.00 87.62 191 ASN A CA 1
ATOM 1575 C C . ASN A 1 191 ? 18.903 16.681 -24.515 1.00 87.62 191 ASN A C 1
ATOM 1577 O O . ASN A 1 191 ? 17.730 16.387 -24.330 1.00 87.62 191 ASN A O 1
ATOM 1581 N N . TYR A 1 192 ? 19.883 16.115 -23.810 1.00 84.94 192 TYR A N 1
ATOM 1582 C CA . TYR A 1 192 ? 19.662 15.202 -22.688 1.00 84.94 192 TYR A CA 1
ATOM 1583 C C . TYR A 1 192 ? 19.554 15.919 -21.330 1.00 84.94 192 TYR A C 1
ATOM 1585 O O . TYR A 1 192 ? 19.387 15.261 -20.305 1.00 84.94 192 TYR A O 1
ATOM 1593 N N . ILE A 1 193 ? 19.676 17.250 -21.300 1.00 84.69 193 ILE A N 1
ATOM 1594 C CA . ILE A 1 193 ? 19.484 18.084 -20.108 1.00 84.69 193 ILE A CA 1
ATOM 1595 C C . ILE A 1 193 ? 18.161 18.842 -20.264 1.00 84.69 193 ILE A C 1
ATOM 1597 O O . ILE A 1 193 ? 17.973 19.524 -21.267 1.00 84.69 193 ILE A O 1
ATOM 1601 N N . GLY A 1 194 ? 17.269 18.750 -19.270 1.00 75.25 194 GLY A N 1
ATOM 1602 C CA . GLY A 1 194 ? 15.973 19.455 -19.256 1.00 75.25 194 GLY A CA 1
ATOM 1603 C C . GLY A 1 194 ? 14.731 18.556 -19.185 1.00 75.25 194 GLY A C 1
ATOM 1604 O O . GLY A 1 194 ? 13.621 19.066 -19.066 1.00 75.25 194 GLY A O 1
ATOM 1605 N N . GLY A 1 195 ? 14.895 17.228 -19.210 1.00 72.25 195 GLY A N 1
ATOM 1606 C CA . GLY A 1 195 ? 13.769 16.291 -19.125 1.00 72.25 195 GLY A CA 1
ATOM 1607 C C . GLY A 1 195 ? 12.755 16.480 -20.260 1.00 72.25 195 GLY A C 1
ATOM 1608 O O . GLY A 1 195 ? 13.124 16.853 -21.367 1.00 72.25 195 GLY A O 1
ATOM 1609 N N . HIS A 1 196 ? 11.474 16.214 -19.989 1.00 64.50 196 HIS A N 1
ATOM 1610 C CA . HIS A 1 196 ? 10.392 16.432 -20.960 1.00 64.50 196 HIS A CA 1
ATOM 1611 C C . HIS A 1 196 ? 10.046 17.912 -21.173 1.00 64.50 196 HIS A C 1
ATOM 1613 O O . HIS A 1 196 ? 9.447 18.252 -22.189 1.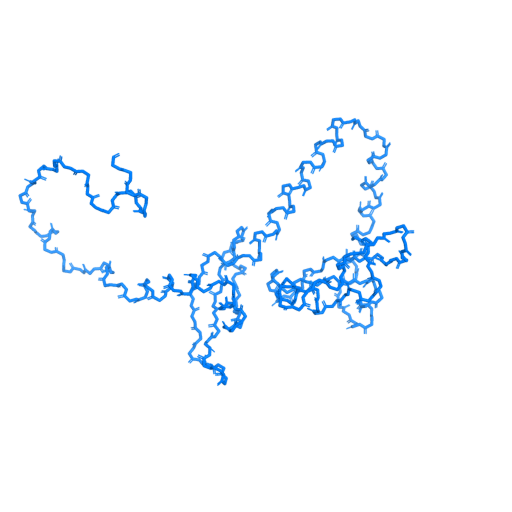00 64.50 196 HIS A O 1
ATOM 1619 N N . GLU A 1 197 ? 10.395 18.773 -20.218 1.00 65.56 197 GLU A N 1
ATOM 1620 C CA . GLU A 1 197 ? 9.966 20.172 -20.202 1.00 65.56 197 GLU A CA 1
ATOM 1621 C C . GLU A 1 197 ? 10.871 21.089 -21.021 1.00 65.56 197 GLU A C 1
ATOM 1623 O O . GLU A 1 197 ? 10.472 22.224 -21.245 1.00 65.56 197 GLU A O 1
ATOM 1628 N N . ASN A 1 198 ? 12.035 20.604 -21.492 1.00 56.28 198 ASN A N 1
ATOM 1629 C CA . ASN A 1 198 ? 13.002 21.365 -22.295 1.00 56.28 198 ASN A CA 1
ATOM 1630 C C . ASN A 1 198 ? 13.065 22.831 -21.846 1.00 56.28 198 ASN A C 1
ATOM 1632 O O . ASN A 1 198 ? 12.631 23.724 -22.567 1.00 56.28 198 ASN A O 1
ATOM 1636 N N . LEU A 1 199 ? 13.550 23.058 -20.623 1.00 56.19 199 LEU A N 1
ATOM 1637 C CA . LEU A 1 199 ? 13.791 24.407 -20.119 1.00 56.19 199 LEU A CA 1
ATOM 1638 C C . LEU A 1 199 ? 14.882 25.056 -20.995 1.00 56.19 199 LEU A C 1
ATOM 1640 O O . LEU A 1 199 ? 16.071 24.806 -20.773 1.00 56.19 199 LEU A O 1
ATOM 1644 N N . GLU A 1 200 ? 14.460 25.779 -22.038 1.00 53.59 200 GLU A N 1
ATOM 1645 C CA . GLU A 1 200 ? 15.280 26.690 -22.855 1.00 53.59 200 GLU A CA 1
ATOM 1646 C C . GLU A 1 200 ? 15.541 28.015 -22.131 1.00 53.59 200 GLU A C 1
ATOM 1648 O O . GLU A 1 200 ? 14.614 28.538 -21.469 1.00 53.59 200 GLU A O 1
#

pLDDT: mean 94.42, std 7.52, range [53.59, 98.81]

Organism: Micrurus surinamensis (NCBI:txid129470)

InterPro domains:
  IPR000953 Chromo/chromo shadow domain [PS50013] (15-84)
  IPR000953 Chromo/chromo shadow domain [PS50013] (109-172)
  IPR000953 Chromo/chromo shadow domain [SM00298] (20-77)
  IPR000953 Chromo/chromo shadow domain [SM00298] (107-165)
  IPR016197 Chromo-like domain superfamily [SSF54160] (4-84)
  IPR016197 Chromo-like domain superfamily [SSF54160] (87-164)
  IPR023779 Chromo domain, conserved site [PS00598] (38-58)
  IPR023779 Chro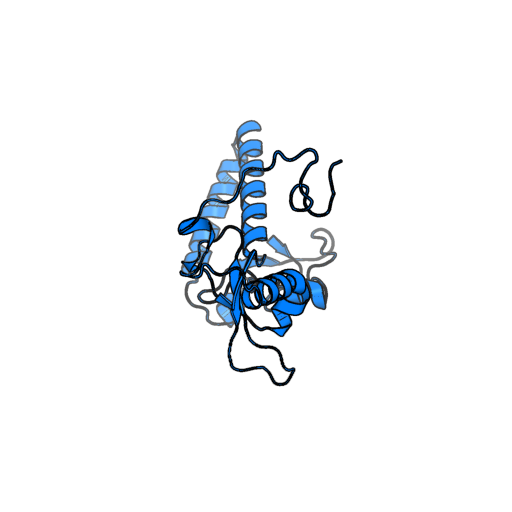mo domain, conserved site [PS00598] (129-149)
  IPR023780 Chromo domain [PF00385] (29-74)
  IPR023780 Chromo domain [PF00385] (110-163)

Mean predicted aligned error: 5.61 Å

Secondary structure (DSSP, 8-state):
-EEETT--SGGGSHHHHHHH--TTTT--TTTS-EEE-EEE--TTS-GGG-EEE-HHHHHHTT-S-HHHHHHHHHHHHHHHHHHTT--HHHHHHHHHHHHHHHHHHHHTTSEEEEEEEEEEE-TTSPEEEEEEETTS-GGG-EEE-HHHHHHHHHHHHHHHHHHHH---S--S--HHHHSPPPP----S--TTSSGGG---

Nearest PDB structures (foldseek):
  4o42-assembly1_A  TM=9.985E-01  e=4.773E-27  Homo sapiens
  2b2w-assembly1_A  TM=9.922E-01  e=3.080E-26  Homo sapiens
  2b2t-assembly1_A  TM=9.888E-01  e=7.354E-26  Homo sapiens
  2b2y-assembly1_A  TM=9.913E-01  e=2.713E-25  Homo sapiens
  2b2u-assembly1_A  TM=9.903E-01  e=5.050E-25  Homo sapiens

Solvent-accessible surface area (backbone atoms only — not comparable to full-atom values): 11967 Å² total; per-residue (Å²): 90,76,38,38,68,84,49,41,41,75,56,48,11,61,66,36,24,72,73,76,43,53,72,48,65,89,64,45,82,92,81,46,82,56,40,71,33,43,80,41,78,54,89,98,50,61,58,51,69,26,24,29,36,35,73,63,57,43,56,75,70,66,56,85,66,60,67,58,56,55,52,47,53,52,50,52,51,51,52,56,57,50,61,76,75,49,53,74,68,56,50,50,53,51,50,55,53,50,51,55,51,51,53,51,57,56,35,39,52,37,76,64,38,52,77,49,65,47,93,59,55,48,97,89,65,36,35,33,32,31,33,33,34,27,96,53,62,76,88,70,42,45,79,41,60,27,65,67,45,47,76,80,42,42,69,41,53,51,54,38,52,54,58,74,69,50,82,81,64,94,61,91,87,46,66,62,83,79,45,80,74,85,87,74,86,80,91,63,86,56,90,89,59,47,76,94,73,55,78,123